Protein 5PXL (pdb70)

Organism: Homo sapiens (NCBI:txid9606)

GO terms:
  GO:0005634 nucleus (C, IDA)
  GO:0016605 PML body (C, IDA)
  GO:0005737 cytoplasm (C, IDA)
  GO:0030870 Mre11 complex (C, IDA)
  GO:0045765 regulation of angiogenesis (P, IMP)
  GO:0010596 negative regulation of endothelial cell migration (P, IMP)
  GO:1902041 regulation of extrinsic apoptotic signaling pathway via death domain receptors (P, IMP)
  GO:1902044 regulation of Fas signaling pathway (P, IMP)
  GO:0046826 negative regulation of protein export from nucleus (P, IMP)
  GO:0000723 telomere maintenance (P, IMP)
  GO:0005515 protein binding (F, IPI)
  GO:0005654 nucleoplasm (C, TAS)
  GO:0034340 response to type I interferon (P, IDA)
  GO:0034341 response to type II interferon (P, IDA)
  GO:0000981 DNA-binding transcription factor activity, RNA polymerase II-specific (F, IDA)
  GO:0003714 transcription corepressor activity (F, IDA)
  GO:0045185 maintenance of protein location (P, IDA)
  GO:0030330 DNA damage response, signal transduction by p53 class mediator (P, IDA)
  GO:0000122 negative regulation of transcription by RNA polymerase II (P, IDA)
  GO:0060333 type II interferon-mediated signaling pathway (P, IC)

Structure (mmCIF, N/CA/C/O backbone):
data_5PXL
#
_entry.id   5PXL
#
_cell.length_a   127.720
_cell.length_b   45.376
_cell.length_c   83.347
_cell.angle_alpha   90.000
_cell.angle_beta   102.180
_cell.angle_gamma   90.000
#
_symmetry.space_group_name_H-M   'C 1 2 1'
#
loop_
_entity.id
_entity.type
_entity.pdbx_description
1 polymer 'Nuclear autoantigen Sp-100'
2 non-polymer 'ZINC ION'
3 non-polymer '2-(N-MORPHOLINO)-ETHANESULFONIC ACID'
4 non-polymer 1,2-ETHANEDIOL
5 water water
#
loop_
_atom_site.group_PDB
_atom_site.id
_atom_site.type_symbol
_atom_site.label_atom_id
_atom_site.label_alt_id
_atom_site.label_comp_id
_atom_site.label_asym_id
_atom_site.label_entity_id
_atom_site.label_seq_id
_atom_site.pdbx_PDB_ins_code
_atom_site.Cartn_x
_atom_site.Cartn_y
_atom_site.Cartn_z
_atom_site.occupancy
_atom_site.B_iso_or_equiv
_atom_site.auth_seq_id
_atom_site.auth_comp_id
_atom_site.auth_asym_id
_atom_site.auth_atom_id
_atom_site.pdbx_PDB_model_num
ATOM 1 N N . ASN A 1 2 ? 14.585 -5.020 -4.063 1.00 44.84 701 ASN A N 1
ATOM 2 C CA . ASN A 1 2 ? 15.073 -4.135 -2.939 1.00 46.70 701 ASN A CA 1
ATOM 3 C C . ASN A 1 2 ? 14.017 -3.142 -2.457 1.00 48.19 701 ASN A C 1
ATOM 4 O O . ASN A 1 2 ? 13.167 -2.729 -3.232 1.00 39.68 701 ASN A O 1
ATOM 9 N N . SER A 1 3 ? 14.099 -2.750 -1.177 1.00 37.89 702 SER A N 1
ATOM 10 C CA . SER A 1 3 ? 13.312 -1.652 -0.627 1.00 37.52 702 SER A CA 1
ATOM 11 C C . SER A 1 3 ? 13.523 -0.380 -1.449 1.00 33.43 702 SER A C 1
ATOM 12 O O . SER A 1 3 ? 14.571 -0.185 -2.010 1.00 34.08 702 SER A O 1
ATOM 15 N N . ASN A 1 4 ? 12.495 0.486 -1.470 1.00 33.67 703 ASN A N 1
ATOM 16 C CA . ASN A 1 4 ? 12.535 1.761 -2.170 1.00 34.78 703 ASN A CA 1
ATOM 17 C C . ASN A 1 4 ? 12.710 2.960 -1.239 1.00 33.48 703 ASN A C 1
ATOM 18 O O . ASN A 1 4 ? 12.585 4.107 -1.680 1.00 30.44 703 ASN A O 1
ATOM 23 N N . ILE A 1 5 ? 13.082 2.704 0.051 1.00 29.52 704 ILE A N 1
ATOM 24 C CA . ILE A 1 5 ? 13.472 3.757 0.994 1.00 27.09 704 ILE A CA 1
ATOM 25 C C . ILE A 1 5 ? 14.813 3.348 1.647 1.00 23.78 704 ILE A C 1
ATOM 26 O O . ILE A 1 5 ? 15.105 2.169 1.702 1.00 24.39 704 ILE A O 1
ATOM 31 N N . CYS A 1 6 ? 15.615 4.343 1.926 1.00 22.78 705 CYS A N 1
ATOM 32 C CA . CYS A 1 6 ? 16.863 4.203 2.808 1.00 19.22 705 CYS A CA 1
ATOM 33 C C . CYS A 1 6 ? 16.496 3.515 4.138 1.00 21.25 705 CYS A C 1
ATOM 34 O O . CYS A 1 6 ? 15.631 3.898 4.890 1.00 21.17 705 CYS A O 1
ATOM 37 N N . GLU A 1 7 ? 17.270 2.453 4.470 1.00 21.31 706 GLU A N 1
ATOM 38 C CA . GLU A 1 7 ? 17.095 1.721 5.691 1.00 20.64 706 GLU A CA 1
ATOM 39 C C . GLU A 1 7 ? 17.322 2.620 6.938 1.00 17.56 706 GLU A C 1
ATOM 40 O O . GLU A 1 7 ? 16.706 2.336 7.914 1.00 19.61 706 GLU A O 1
ATOM 46 N N . VAL A 1 8 ? 18.214 3.541 6.832 1.00 17.30 707 VAL A N 1
ATOM 47 C CA . VAL A 1 8 ? 18.631 4.394 7.955 1.00 17.41 707 VAL A CA 1
ATOM 48 C C . VAL A 1 8 ? 17.616 5.539 8.191 1.00 18.97 707 VAL A C 1
ATOM 49 O O . VAL A 1 8 ? 17.064 5.670 9.293 1.00 18.73 707 VAL A O 1
ATOM 53 N N . CYS A 1 9 ? 17.360 6.353 7.164 1.00 19.16 708 CYS A N 1
ATOM 54 C CA . CYS A 1 9 ? 16.580 7.643 7.339 1.00 19.67 708 CYS A CA 1
ATOM 55 C C . CYS A 1 9 ? 15.167 7.491 6.808 1.00 24.02 708 CYS A C 1
ATOM 56 O O . CYS A 1 9 ? 14.353 8.389 7.014 1.00 23.87 708 CYS A O 1
ATOM 59 N N . ASN A 1 10 ? 14.850 6.405 6.150 1.00 20.92 709 ASN A N 1
ATOM 60 C CA . ASN A 1 10 ? 13.498 6.096 5.709 1.00 26.80 709 ASN A CA 1
ATOM 61 C C . ASN A 1 10 ? 12.985 7.008 4.619 1.00 25.90 709 ASN A C 1
ATOM 62 O O . ASN A 1 10 ? 11.716 7.118 4.521 1.00 27.89 709 ASN A O 1
ATOM 67 N N . LYS A 1 11 ? 13.873 7.662 3.874 1.00 23.52 710 LYS A N 1
ATOM 68 C CA . LYS A 1 11 ? 13.475 8.536 2.755 1.00 25.49 710 LYS A CA 1
ATOM 69 C C . LYS A 1 11 ? 13.898 7.845 1.464 1.00 28.82 710 LYS A C 1
ATOM 70 O O . LYS A 1 11 ? 14.831 7.003 1.417 1.00 23.14 710 LYS A O 1
ATOM 76 N N . TRP A 1 12 ? 13.267 8.262 0.355 1.00 26.86 711 TRP A N 1
ATOM 77 C CA . TRP A 1 12 ? 13.677 7.891 -0.973 1.00 24.56 711 TRP A CA 1
ATOM 78 C C . TRP A 1 12 ? 14.767 8.818 -1.367 1.00 22.59 711 TRP A C 1
ATOM 79 O O . TRP A 1 12 ? 15.314 9.706 -0.589 1.00 26.05 711 TRP A O 1
ATOM 90 N N . GLY A 1 13 ? 15.336 8.503 -2.534 1.00 24.11 712 GLY A N 1
ATOM 91 C CA . GLY A 1 13 ? 16.301 9.333 -3.139 1.00 24.07 712 GLY A CA 1
ATOM 92 C C . GLY A 1 13 ? 17.229 8.510 -4.042 1.00 20.82 712 GLY A C 1
ATOM 93 O O . GLY A 1 13 ? 16.800 7.508 -4.589 1.00 24.54 712 GLY A O 1
ATOM 94 N N . ARG A 1 14 ? 18.455 8.940 -4.139 1.00 22.20 713 ARG A N 1
ATOM 95 C CA . ARG A 1 14 ? 19.596 8.179 -4.774 1.00 25.21 713 ARG A CA 1
ATOM 96 C C . ARG A 1 14 ? 20.075 7.032 -3.845 1.00 24.47 713 ARG A C 1
ATOM 97 O O . ARG A 1 14 ? 20.693 7.294 -2.775 1.00 26.94 713 ARG A O 1
ATOM 105 N N . LEU A 1 15 ? 19.552 5.846 -4.105 1.00 25.98 714 LEU A N 1
ATOM 106 C CA . LEU A 1 15 ? 19.635 4.640 -3.221 1.00 25.55 714 LEU A CA 1
ATOM 107 C C . LEU A 1 15 ? 20.556 3.614 -3.902 1.00 32.43 714 LEU A C 1
ATOM 108 O O . LEU A 1 15 ? 20.482 3.380 -5.117 1.00 29.19 714 LEU A O 1
ATOM 113 N N . PHE A 1 16 ? 21.414 3.010 -3.098 1.00 31.53 715 PHE A N 1
ATOM 114 C CA . PHE A 1 16 ? 22.272 1.877 -3.459 1.00 30.18 715 PHE A CA 1
ATOM 115 C C . PHE A 1 16 ? 21.713 0.620 -2.836 1.00 28.27 715 PHE A C 1
ATOM 116 O O . PHE A 1 16 ? 21.393 0.571 -1.647 1.00 29.31 715 PHE A O 1
ATOM 124 N N . CYS A 1 17 ? 21.552 -0.436 -3.587 1.00 27.03 716 CYS A N 1
ATOM 125 C CA . CYS A 1 17 ? 20.880 -1.568 -3.183 1.00 30.25 716 CYS A CA 1
ATOM 126 C C . CYS A 1 17 ? 21.878 -2.636 -2.811 1.00 31.21 716 CYS A C 1
ATOM 127 O O . CYS A 1 17 ? 22.875 -2.809 -3.517 1.00 38.07 716 CYS A O 1
ATOM 130 N N . CYS A 1 18 ? 21.576 -3.358 -1.729 1.00 30.07 717 CYS A N 1
ATOM 131 C CA . CYS A 1 18 ? 22.414 -4.490 -1.323 1.00 31.00 717 CYS A CA 1
ATOM 132 C C . CYS A 1 18 ? 22.166 -5.653 -2.313 1.00 35.54 717 CYS A C 1
ATOM 133 O O . CYS A 1 18 ? 21.002 -5.977 -2.587 1.00 38.01 717 CYS A O 1
ATOM 136 N N . ASP A 1 19 ? 23.235 -6.352 -2.688 1.00 39.59 718 ASP A N 1
ATOM 137 C CA . ASP A 1 19 ? 23.078 -7.576 -3.509 1.00 38.44 718 ASP A CA 1
ATOM 138 C C . ASP A 1 19 ? 22.643 -8.829 -2.773 1.00 42.34 718 ASP A C 1
ATOM 139 O O . ASP A 1 19 ? 22.070 -9.730 -3.378 1.00 42.60 718 ASP A O 1
ATOM 144 N N . THR A 1 20 ? 22.832 -8.895 -1.466 1.00 33.49 719 THR A N 1
ATOM 145 C CA . THR A 1 20 ? 22.517 -10.071 -0.728 1.00 33.81 719 THR A CA 1
ATOM 146 C C . THR A 1 20 ? 21.411 -9.949 0.218 1.00 32.08 719 THR A C 1
ATOM 147 O O . THR A 1 20 ? 21.129 -10.874 0.931 1.00 35.19 719 THR A O 1
ATOM 151 N N . CYS A 1 21 ? 20.800 -8.761 0.290 1.00 33.59 720 CYS A N 1
ATOM 152 C CA . CYS A 1 21 ? 19.561 -8.587 1.051 1.00 32.90 720 CYS A CA 1
ATOM 153 C C . CYS A 1 21 ? 18.746 -7.461 0.398 1.00 26.88 720 CYS A C 1
ATOM 154 O O . CYS A 1 21 ? 19.259 -6.800 -0.436 1.00 31.45 720 CYS A O 1
ATOM 157 N N . PRO A 1 22 ? 17.471 -7.323 0.800 1.00 33.67 721 PRO A N 1
ATOM 158 C CA . PRO A 1 22 ? 16.625 -6.324 0.142 1.00 35.61 721 PRO A CA 1
ATOM 159 C C . PRO A 1 22 ? 16.774 -4.901 0.665 1.00 38.33 721 PRO A C 1
ATOM 160 O O . PRO A 1 22 ? 16.033 -4.013 0.235 1.00 36.80 721 PRO A O 1
ATOM 164 N N . ARG A 1 23 ? 17.739 -4.642 1.534 1.00 28.17 722 ARG A N 1
ATOM 165 C CA . ARG A 1 23 ? 17.877 -3.246 2.020 1.00 30.05 722 ARG A CA 1
ATOM 166 C C . ARG A 1 23 ? 18.507 -2.315 1.061 1.00 23.55 722 ARG A C 1
ATOM 167 O O . ARG A 1 23 ? 19.293 -2.698 0.195 1.00 28.95 722 ARG A O 1
ATOM 175 N N . SER A 1 24 ? 18.214 -1.028 1.197 1.00 25.94 723 SER A N 1
ATOM 176 C CA . SER A 1 24 ? 18.790 0.021 0.370 1.00 22.04 723 SER A CA 1
ATOM 177 C C . SER A 1 24 ? 19.319 1.208 1.176 1.00 21.37 723 SER A C 1
ATOM 178 O O . SER A 1 24 ? 18.702 1.385 2.240 1.00 23.93 723 SER A O 1
ATOM 181 N N . PHE A 1 25 ? 20.218 2.009 0.675 1.00 20.51 724 PHE A N 1
ATOM 182 C CA . PHE A 1 25 ? 20.882 3.079 1.410 1.00 21.62 724 PHE A CA 1
ATOM 183 C C . PHE A 1 25 ? 21.208 4.293 0.645 1.00 23.42 724 PHE A C 1
ATOM 184 O O . PHE A 1 25 ? 21.752 4.208 -0.486 1.00 22.94 724 PHE A O 1
ATOM 192 N N . HIS A 1 26 ? 21.012 5.487 1.221 1.00 21.14 725 HIS A N 1
ATOM 193 C CA . HIS A 1 26 ? 21.770 6.578 0.744 1.00 20.47 725 HIS A CA 1
ATOM 194 C C . HIS A 1 26 ? 23.247 6.334 0.892 1.00 25.46 725 HIS A C 1
ATOM 195 O O . HIS A 1 26 ? 23.669 5.668 1.869 1.00 21.82 725 HIS A O 1
ATOM 202 N N . GLU A 1 27 ? 24.057 6.938 0.006 1.00 23.74 726 GLU A N 1
ATOM 203 C CA . GLU A 1 27 ? 25.507 6.833 0.045 1.00 25.16 726 GLU A CA 1
ATOM 204 C C . GLU A 1 27 ? 26.079 7.073 1.438 1.00 26.01 726 GLU A C 1
ATOM 205 O O . GLU A 1 27 ? 26.773 6.173 1.924 1.00 26.84 726 GLU A O 1
ATOM 211 N N . HIS A 1 28 ? 25.773 8.214 2.050 1.00 23.69 727 HIS A N 1
ATOM 212 C CA . HIS A 1 28 ? 26.367 8.602 3.339 1.00 24.94 727 HIS A CA 1
ATOM 213 C C . HIS A 1 28 ? 25.485 8.234 4.553 1.00 18.44 727 HIS A C 1
ATOM 214 O O . HIS A 1 28 ? 25.877 8.604 5.701 1.00 21.20 727 HIS A O 1
ATOM 221 N N . CYS A 1 29 ? 24.397 7.600 4.313 1.00 18.10 728 CYS A N 1
ATOM 222 C CA . CYS A 1 29 ? 23.671 6.964 5.417 1.00 17.67 728 CYS A CA 1
ATOM 223 C C . CYS A 1 29 ? 24.300 5.618 5.816 1.00 18.66 728 CYS A C 1
ATOM 224 O O . CYS A 1 29 ? 24.363 5.251 7.010 1.00 18.21 728 CYS A O 1
ATOM 227 N N . HIS A 1 30 ? 24.695 4.814 4.848 1.00 16.72 729 HIS A N 1
ATOM 228 C CA . HIS A 1 30 ? 25.459 3.601 5.144 1.00 16.14 729 HIS A CA 1
ATOM 229 C C . HIS A 1 30 ? 26.755 4.053 5.772 1.00 15.20 729 HIS A C 1
ATOM 230 O O . HIS A 1 30 ? 27.338 5.087 5.564 1.00 16.48 729 HIS A O 1
ATOM 237 N N . ILE A 1 31 ? 27.225 3.142 6.707 1.00 16.01 730 ILE A N 1
ATOM 238 C CA . ILE A 1 31 ? 28.521 3.280 7.331 1.00 15.99 730 ILE A CA 1
ATOM 239 C C . ILE A 1 31 ? 29.272 1.868 7.195 1.00 16.23 730 ILE A C 1
ATOM 240 O O . ILE A 1 31 ? 28.621 0.914 7.526 1.00 18.08 730 ILE A O 1
ATOM 245 N N . PRO A 1 32 ? 30.448 1.882 6.665 1.00 20.18 731 PRO A N 1
ATOM 246 C CA . PRO A 1 32 ? 31.065 2.965 5.964 1.00 18.46 731 PRO A CA 1
ATOM 247 C C . PRO A 1 32 ? 30.277 3.535 4.708 1.00 19.79 731 PRO A C 1
ATOM 248 O O . PRO A 1 32 ? 29.448 2.855 4.293 1.00 22.66 731 PRO A O 1
ATOM 252 N N . SER A 1 33 ? 30.585 4.744 4.241 1.00 25.56 732 SER A N 1
ATOM 253 C CA . SER A 1 33 ? 29.844 5.257 3.021 1.00 25.64 732 SER A CA 1
ATOM 254 C C . SER A 1 33 ? 29.926 4.293 1.856 1.00 30.32 732 SER A C 1
ATOM 255 O O . SER A 1 33 ? 30.958 3.640 1.697 1.00 30.79 732 SER A O 1
ATOM 258 N N . VAL A 1 34 ? 28.838 4.142 1.110 1.00 27.26 733 VAL A N 1
ATOM 259 C CA . VAL A 1 34 ? 28.704 3.050 0.129 1.00 28.41 733 VAL A CA 1
ATOM 260 C C . VAL A 1 34 ? 29.857 3.097 -0.859 1.00 36.28 733 VAL A C 1
ATOM 261 O O . VAL A 1 34 ? 30.179 4.163 -1.385 1.00 36.68 733 VAL A O 1
ATOM 265 N N . GLU A 1 35 ? 30.501 1.932 -1.039 1.00 43.04 734 GLU A N 1
ATOM 266 C CA . GLU A 1 35 ? 31.821 1.841 -1.704 1.00 53.43 734 GLU A CA 1
ATOM 267 C C . GLU A 1 35 ? 31.652 2.105 -3.245 1.00 56.78 734 GLU A C 1
ATOM 268 O O . GLU A 1 35 ? 30.623 1.700 -3.835 1.00 53.81 734 GLU A O 1
ATOM 274 N N . ALA A 1 36 ? 32.636 2.803 -3.853 1.00 71.49 735 ALA A N 1
ATOM 275 C CA . ALA A 1 36 ? 32.597 3.292 -5.280 1.00 76.65 735 ALA A CA 1
ATOM 276 C C . ALA A 1 36 ? 32.238 2.221 -6.309 1.00 86.88 735 ALA A C 1
ATOM 277 O O . ALA A 1 36 ? 31.249 2.356 -7.053 1.00 98.02 735 ALA A O 1
ATOM 279 N N . ASN A 1 37 ? 33.036 1.161 -6.358 1.00 82.41 736 ASN A N 1
ATOM 280 C CA . ASN A 1 37 ? 32.716 0.049 -7.225 1.00 89.43 736 ASN A CA 1
ATOM 281 C C . ASN A 1 37 ? 32.204 -1.128 -6.369 1.00 89.86 736 ASN A C 1
ATOM 282 O O . ASN A 1 37 ? 31.299 -0.916 -5.558 1.00 96.84 736 ASN A O 1
ATOM 287 N N . LYS A 1 38 ? 32.755 -2.334 -6.516 1.00 87.15 737 LYS A N 1
ATOM 288 C CA . LYS A 1 38 ? 32.261 -3.517 -5.818 1.00 88.14 737 LYS A CA 1
ATOM 289 C C . LYS A 1 38 ? 30.925 -3.952 -6.427 1.00 84.32 737 LYS A C 1
ATOM 290 O O . LYS A 1 38 ? 29.870 -3.427 -6.077 1.00 85.46 737 LYS A O 1
ATOM 292 N N . ASN A 1 39 ? 30.998 -4.874 -7.385 1.00 82.17 738 ASN A N 1
ATOM 293 C CA . ASN A 1 39 ? 29.833 -5.652 -7.838 1.00 75.04 738 ASN A CA 1
ATOM 294 C C . ASN A 1 39 ? 30.200 -7.114 -7.612 1.00 75.07 738 ASN A C 1
ATOM 295 O O . ASN A 1 39 ? 31.300 -7.498 -7.986 1.00 82.32 738 ASN A O 1
ATOM 300 N N . PRO A 1 40 ? 29.385 -7.910 -6.922 1.00 69.66 739 PRO A N 1
ATOM 301 C CA . PRO A 1 40 ? 28.291 -7.428 -6.094 1.00 65.78 739 PRO A CA 1
ATOM 302 C C . PRO A 1 40 ? 28.768 -6.621 -4.845 1.00 58.29 739 PRO A C 1
ATOM 303 O O . PRO A 1 40 ? 29.953 -6.620 -4.504 1.00 56.46 739 PRO A O 1
ATOM 307 N N . TRP A 1 41 ? 27.819 -5.936 -4.209 1.00 45.21 740 TRP A N 1
ATOM 308 C CA . TRP A 1 41 ? 28.013 -5.181 -2.952 1.00 41.85 740 TRP A CA 1
ATOM 309 C C . TRP A 1 41 ? 27.132 -5.768 -1.874 1.00 30.67 740 TRP A C 1
ATOM 310 O O . TRP A 1 41 ? 25.953 -6.128 -2.073 1.00 34.57 740 TRP A O 1
ATOM 321 N N . SER A 1 42 ? 27.709 -5.951 -0.667 1.00 30.54 741 SER A N 1
ATOM 322 C CA . SER A 1 42 ? 26.911 -6.391 0.460 1.00 29.34 741 SER A CA 1
ATOM 323 C C . SER A 1 42 ? 27.022 -5.262 1.552 1.00 21.68 741 SER A C 1
ATOM 324 O O . SER A 1 42 ? 28.066 -4.740 1.795 1.00 23.34 741 SER A O 1
ATOM 327 N N . CYS A 1 43 ? 25.819 -4.900 1.977 1.00 24.00 742 CYS A N 1
ATOM 328 C CA . CYS A 1 43 ? 25.569 -3.948 3.159 1.00 20.29 742 CYS A CA 1
ATOM 329 C C . CYS A 1 43 ? 26.240 -4.460 4.437 1.00 22.18 742 CYS A C 1
ATOM 330 O O . CYS A 1 43 ? 26.412 -5.677 4.661 1.00 21.18 742 CYS A O 1
ATOM 333 N N . ILE A 1 44 ? 26.358 -3.507 5.391 1.00 20.72 743 ILE A N 1
ATOM 334 C CA . ILE A 1 44 ? 26.888 -3.768 6.748 1.00 17.96 743 ILE A CA 1
ATOM 335 C C . ILE A 1 44 ? 26.074 -4.816 7.461 1.00 18.51 743 ILE A C 1
ATOM 336 O O . ILE A 1 44 ? 26.591 -5.607 8.225 1.00 18.74 743 ILE A O 1
ATOM 341 N N . PHE A 1 45 ? 24.722 -4.891 7.285 1.00 18.83 744 PHE A N 1
ATOM 342 C CA . PHE A 1 45 ? 23.925 -5.856 7.887 1.00 19.53 744 PHE A CA 1
ATOM 343 C C . PHE A 1 45 ? 24.349 -7.290 7.465 1.00 19.37 744 PHE A C 1
ATOM 344 O O . PHE A 1 45 ? 24.500 -8.242 8.303 1.00 20.85 744 PHE A O 1
ATOM 352 N N . CYS A 1 46 ? 24.605 -7.348 6.158 1.00 22.94 745 CYS A N 1
ATOM 353 C CA . CYS A 1 46 ? 24.997 -8.662 5.610 1.00 24.79 745 CYS A CA 1
ATOM 354 C C . CYS A 1 46 ? 26.411 -9.018 6.068 1.00 22.66 745 CYS A C 1
ATOM 355 O O . CYS A 1 46 ? 26.664 -10.198 6.431 1.00 23.17 745 CYS A O 1
ATOM 358 N N . ARG A 1 47 ? 27.314 -8.057 6.101 1.00 21.12 746 ARG A N 1
ATOM 359 C CA . ARG A 1 47 ? 28.681 -8.324 6.572 1.00 21.47 746 ARG A CA 1
ATOM 360 C C . ARG A 1 47 ? 28.740 -8.765 8.011 1.00 23.23 746 ARG A C 1
ATOM 361 O O . ARG A 1 47 ? 29.539 -9.668 8.373 1.00 22.84 746 ARG A O 1
ATOM 369 N N . ILE A 1 48 ? 27.900 -8.155 8.847 1.00 19.34 747 ILE A N 1
ATOM 370 C CA . ILE A 1 48 ? 27.807 -8.580 10.241 1.00 19.57 747 ILE A CA 1
ATOM 371 C C . ILE A 1 48 ? 27.257 -10.017 10.392 1.00 21.35 747 ILE A C 1
ATOM 372 O O . ILE A 1 48 ? 27.729 -10.837 11.189 1.00 22.92 747 ILE A O 1
ATOM 377 N N . LYS A 1 49 ? 26.221 -10.299 9.652 1.00 22.07 748 LYS A N 1
ATOM 378 C CA . LYS A 1 49 ? 25.612 -11.663 9.638 1.00 24.45 748 LYS A CA 1
ATOM 379 C C . LYS A 1 49 ? 26.672 -12.674 9.171 1.00 25.08 748 LYS A C 1
ATOM 380 O O . LYS A 1 49 ? 26.826 -13.718 9.800 1.00 26.96 748 LYS A O 1
ATOM 386 N N . THR A 1 50 ? 27.513 -12.308 8.209 1.00 24.32 749 THR A N 1
ATOM 387 C CA . THR A 1 50 ? 28.586 -13.267 7.780 1.00 24.47 749 THR A CA 1
ATOM 388 C C . THR A 1 50 ? 29.579 -13.622 8.885 1.00 29.70 749 THR A C 1
ATOM 389 O O . THR A 1 50 ? 30.057 -14.808 9.005 1.00 26.59 749 THR A O 1
ATOM 393 N N . ILE A 1 51 ? 29.986 -12.616 9.682 1.00 26.87 750 ILE A N 1
ATOM 394 C CA . ILE A 1 51 ? 30.914 -12.819 10.830 1.00 29.37 750 ILE A CA 1
ATOM 395 C C . ILE A 1 51 ? 30.305 -13.819 11.747 1.00 28.78 750 ILE A C 1
ATOM 396 O O . ILE A 1 51 ? 31.024 -14.737 12.196 1.00 30.85 750 ILE A O 1
ATOM 401 N N . GLN A 1 52 ? 29.040 -13.625 12.101 1.00 28.04 751 GLN A N 1
ATOM 402 C CA . GLN A 1 52 ? 28.336 -14.506 12.985 1.00 32.98 751 GLN A CA 1
ATOM 403 C C . GLN A 1 52 ? 28.326 -15.930 12.440 1.00 31.52 751 GLN A C 1
ATOM 404 O O . GLN A 1 52 ? 28.588 -16.879 13.209 1.00 40.44 751 GLN A O 1
ATOM 410 N N . GLU A 1 53 ? 28.052 -16.075 11.135 1.00 31.42 752 GLU A N 1
ATOM 411 C CA . GLU A 1 53 ? 27.871 -17.385 10.486 1.00 34.41 752 GLU A CA 1
ATOM 412 C C . GLU A 1 53 ? 29.189 -18.123 10.378 1.00 32.94 752 GLU A C 1
ATOM 413 O O . GLU A 1 53 ? 29.265 -19.374 10.601 1.00 38.92 752 GLU A O 1
ATOM 419 N N . ARG A 1 54 ? 30.255 -17.406 10.155 1.00 31.08 753 ARG A N 1
ATOM 420 C CA . ARG A 1 54 ? 31.594 -17.986 10.150 1.00 33.08 753 ARG A CA 1
ATOM 421 C C . ARG A 1 54 ? 32.081 -18.427 11.503 1.00 33.54 753 ARG A C 1
ATOM 422 O O . ARG A 1 54 ? 32.863 -19.405 11.529 1.00 39.86 753 ARG A O 1
ATOM 430 N N . CYS A 1 55 ? 31.658 -17.770 12.607 1.00 29.22 754 CYS A N 1
ATOM 431 C CA A CYS A 1 55 ? 32.059 -18.120 13.955 0.55 30.90 754 CYS A CA 1
ATOM 432 C CA B CYS A 1 55 ? 32.100 -18.062 13.975 0.45 26.98 754 CYS A CA 1
ATOM 433 C C . CYS A 1 55 ? 30.850 -18.129 14.869 1.00 26.85 754 CYS A C 1
ATOM 434 O O . CYS A 1 55 ? 30.581 -17.169 15.623 1.00 24.95 754 CYS A O 1
ATOM 439 N N . PRO A 1 56 ? 30.059 -19.252 14.836 1.00 25.84 755 PRO A N 1
ATOM 440 C CA . PRO A 1 56 ? 28.835 -19.298 15.608 1.00 24.56 755 PRO A CA 1
ATOM 441 C C . PRO A 1 56 ? 29.022 -19.060 17.099 1.00 24.09 755 PRO A C 1
ATOM 442 O O . PRO A 1 56 ? 28.135 -18.451 17.743 1.00 24.37 755 PRO A O 1
ATOM 446 N N . GLU A 1 57 ? 30.160 -19.436 17.631 1.00 22.79 756 GLU A N 1
ATOM 447 C CA . GLU A 1 57 ? 30.477 -19.252 19.038 1.00 22.60 756 GLU A CA 1
ATOM 448 C C . GLU A 1 57 ? 30.642 -17.801 19.455 1.00 24.24 756 GLU A C 1
ATOM 449 O O . GLU A 1 57 ? 30.630 -17.455 20.660 1.00 24.37 756 GLU A O 1
ATOM 455 N N . SER A 1 58 ? 30.818 -16.919 18.429 1.00 23.16 757 SER A N 1
ATOM 456 C CA . SER A 1 58 ? 30.906 -15.475 18.648 1.00 22.20 757 SER A CA 1
ATOM 457 C C . SER A 1 58 ? 29.624 -14.938 19.249 1.00 23.04 757 SER A C 1
ATOM 458 O O . SER A 1 58 ? 29.696 -13.850 19.831 1.00 22.09 757 SER A O 1
ATOM 461 N N . GLN A 1 59 ? 28.514 -15.679 19.239 1.00 20.13 758 GLN A N 1
ATOM 462 C CA . GLN A 1 59 ? 27.270 -15.271 19.857 1.00 20.29 758 GLN A CA 1
ATOM 463 C C . GLN A 1 59 ? 27.078 -15.664 21.325 1.00 18.10 758 GLN A C 1
ATOM 464 O O . GLN A 1 59 ? 26.108 -15.325 21.959 1.00 19.35 758 GLN A O 1
ATOM 470 N N . SER A 1 60 ? 27.992 -16.481 21.816 1.00 17.47 759 SER A N 1
ATOM 471 C CA . SER A 1 60 ? 28.022 -16.786 23.251 1.00 17.38 759 SER A CA 1
ATOM 472 C C . SER A 1 60 ? 28.240 -15.523 24.107 1.00 18.03 759 SER A C 1
ATOM 473 O O . SER A 1 60 ? 28.922 -14.603 23.607 1.00 18.65 759 SER A O 1
ATOM 476 N N . GLY A 1 61 ? 27.789 -15.505 25.334 1.00 16.36 760 GLY A N 1
ATOM 477 C CA . GLY A 1 61 ? 27.866 -14.276 26.135 1.00 17.37 760 GLY A CA 1
ATOM 478 C C . GLY A 1 61 ? 29.273 -13.903 26.400 1.00 17.52 760 GLY A C 1
ATOM 479 O O . GLY A 1 61 ? 30.197 -14.759 26.626 1.00 19.23 760 GLY A O 1
ATOM 480 N N . HIS A 1 62 ? 29.514 -12.551 26.492 1.00 16.56 761 HIS A N 1
ATOM 481 C CA . HIS A 1 62 ? 30.783 -11.933 26.797 1.00 17.31 761 HIS A CA 1
ATOM 482 C C . HIS A 1 62 ? 30.616 -10.971 27.942 1.00 15.96 761 HIS A C 1
ATOM 483 O O . HIS A 1 62 ? 29.538 -10.418 28.206 1.00 15.89 761 HIS A O 1
ATOM 490 N N . GLN A 1 63 ? 31.725 -10.669 28.658 1.00 16.66 762 GLN A N 1
ATOM 491 C CA . GLN A 1 63 ? 31.745 -9.620 29.609 1.00 17.01 762 GLN A CA 1
ATOM 492 C C . GLN A 1 63 ? 32.097 -8.263 28.925 1.00 14.71 762 GLN A C 1
ATOM 493 O O . GLN A 1 63 ? 32.987 -8.199 28.097 1.00 15.98 762 GLN A O 1
ATOM 499 N N . GLU A 1 64 ? 31.328 -7.280 29.311 1.00 17.64 763 GLU A N 1
ATOM 500 C CA . GLU A 1 64 ? 31.564 -5.879 28.758 1.00 15.86 763 GLU A CA 1
ATOM 501 C C . GLU A 1 64 ? 32.976 -5.415 28.909 1.00 16.69 763 GLU A C 1
ATOM 502 O O . GLU A 1 64 ? 33.615 -4.901 28.011 1.00 15.31 763 GLU A O 1
ATOM 508 N N . SER A 1 65 ? 33.601 -5.756 30.063 1.00 17.40 764 SER A N 1
ATOM 509 C CA . SER A 1 65 ? 34.997 -5.345 30.289 1.00 17.56 764 SER A CA 1
ATOM 510 C C . SER A 1 65 ? 35.959 -5.951 29.310 1.00 17.29 764 SER A C 1
ATOM 511 O O . SER A 1 65 ? 36.895 -5.242 28.831 1.00 20.55 764 SER A O 1
ATOM 514 N N . GLU A 1 66 ? 35.759 -7.219 28.895 1.00 16.46 765 GLU A N 1
ATOM 515 C CA . GLU A 1 66 ? 36.587 -7.800 27.917 1.00 17.48 765 GLU A CA 1
ATOM 516 C C . GLU A 1 66 ? 36.355 -7.186 26.507 1.00 15.99 765 GLU A C 1
ATOM 517 O O . GLU A 1 66 ? 37.307 -6.890 25.776 1.00 17.41 765 GLU A O 1
ATOM 523 N N . VAL A 1 67 ? 35.079 -6.971 26.212 1.00 14.94 766 VAL A N 1
ATOM 524 C CA . VAL A 1 67 ? 34.767 -6.368 24.891 1.00 15.02 766 VAL A CA 1
ATOM 525 C C . VAL A 1 67 ? 35.416 -4.981 24.746 1.00 13.02 766 VAL A C 1
ATOM 526 O O . VAL A 1 67 ? 36.012 -4.698 23.713 1.00 14.09 766 VAL A O 1
ATOM 530 N N . LEU A 1 68 ? 35.367 -4.167 25.809 1.00 13.70 767 LEU A N 1
ATOM 531 C CA . LEU A 1 68 ? 35.910 -2.811 25.712 1.00 15.11 767 LEU A CA 1
ATOM 532 C C . LEU A 1 68 ? 37.380 -2.799 25.419 1.00 16.27 767 LEU A C 1
ATOM 533 O O . LEU A 1 68 ? 37.945 -1.929 24.763 1.00 15.37 767 LEU A O 1
ATOM 538 N N . MET A 1 69 ? 38.110 -3.793 26.028 1.00 16.08 768 MET A N 1
ATOM 539 C CA . MET A 1 69 ? 39.549 -3.846 25.827 1.00 16.76 768 MET A CA 1
ATOM 540 C C . MET A 1 69 ? 40.027 -4.388 24.553 1.00 16.99 768 MET A C 1
ATOM 541 O O . MET A 1 69 ? 41.225 -4.269 24.220 1.00 18.08 768 MET A O 1
ATOM 546 N N . ARG A 1 70 ? 39.133 -4.883 23.705 1.00 15.25 769 ARG A N 1
ATOM 547 C CA . ARG A 1 70 ? 39.538 -5.376 22.397 1.00 16.09 769 ARG A CA 1
ATOM 548 C C . ARG A 1 70 ? 40.141 -4.314 21.511 1.00 18.38 769 ARG A C 1
ATOM 549 O O . ARG A 1 70 ? 39.530 -3.244 21.357 1.00 17.29 769 ARG A O 1
ATOM 557 N N . GLN A 1 71 ? 41.188 -4.628 20.819 1.00 16.85 770 GLN A N 1
ATOM 558 C CA . GLN A 1 71 ? 41.744 -3.761 19.844 1.00 16.40 770 GLN A CA 1
ATOM 559 C C . GLN A 1 71 ? 40.839 -3.640 18.641 1.00 15.08 770 GLN A C 1
ATOM 560 O O . GLN A 1 71 ? 40.154 -4.584 18.285 1.00 16.59 770 GLN A O 1
ATOM 566 N N . MET A 1 72 ? 40.928 -2.503 17.941 1.00 14.86 771 MET A N 1
ATOM 567 C CA . MET A 1 72 ? 40.044 -2.264 16.783 1.00 16.58 771 MET A CA 1
ATOM 568 C C . MET A 1 72 ? 40.556 -2.898 15.452 1.00 15.99 771 MET A C 1
ATOM 569 O O . MET A 1 72 ? 40.834 -2.249 14.472 1.00 16.82 771 MET A O 1
ATOM 574 N N . LEU A 1 73 ? 40.663 -4.257 15.506 1.00 17.11 772 LEU A N 1
ATOM 575 C CA . LEU A 1 73 ? 40.938 -5.000 14.285 1.00 19.74 772 LEU A CA 1
ATOM 576 C C . LEU A 1 73 ? 39.738 -4.887 13.338 1.00 17.86 772 LEU A C 1
ATOM 577 O O . LEU A 1 73 ? 38.636 -4.470 13.813 1.00 17.28 772 LEU A O 1
ATOM 582 N N . PRO A 1 74 ? 39.799 -5.338 12.088 1.00 19.19 773 PRO A N 1
ATOM 583 C CA . PRO A 1 74 ? 38.718 -5.144 11.146 1.00 19.09 773 PRO A CA 1
ATOM 584 C C . PRO A 1 74 ? 37.372 -5.594 11.627 1.00 19.12 773 PRO A C 1
ATOM 585 O O . PRO A 1 74 ? 36.369 -4.860 11.325 1.00 17.35 773 PRO A O 1
ATOM 589 N N . GLU A 1 75 ? 37.179 -6.706 12.286 1.00 18.55 774 GLU A N 1
ATOM 590 C CA A GLU A 1 75 ? 35.894 -7.187 12.795 0.49 19.87 774 GLU A CA 1
ATOM 591 C CA B GLU A 1 75 ? 35.846 -7.133 12.730 0.51 19.57 774 GLU A CA 1
ATOM 592 C C . GLU A 1 75 ? 35.297 -6.224 13.813 1.00 17.29 774 GLU A C 1
ATOM 593 O O . GLU A 1 75 ? 34.096 -5.923 13.785 1.00 17.20 774 GLU A O 1
ATOM 604 N N . GLU A 1 76 ? 36.115 -5.746 14.750 1.00 15.49 775 GLU A N 1
ATOM 605 C CA A GLU A 1 76 ? 35.637 -4.823 15.777 0.55 15.38 775 GLU A CA 1
ATOM 606 C CA B GLU A 1 76 ? 35.680 -4.792 15.772 0.45 14.33 775 GLU A CA 1
ATOM 607 C C . GLU A 1 76 ? 35.320 -3.462 15.143 1.00 13.84 775 GLU A C 1
ATOM 608 O O . GLU A 1 76 ? 34.317 -2.832 15.561 1.00 14.53 775 GLU A O 1
ATOM 619 N N . GLN A 1 77 ? 36.095 -2.989 14.222 1.00 14.65 776 GLN A N 1
ATOM 620 C CA . GLN A 1 77 ? 35.852 -1.743 13.469 1.00 13.75 776 GLN A CA 1
ATOM 621 C C . GLN A 1 77 ? 34.507 -1.888 12.856 1.00 14.16 776 GLN A C 1
ATOM 622 O O . GLN A 1 77 ? 33.658 -0.932 12.960 1.00 13.60 776 GLN A O 1
ATOM 628 N N . LEU A 1 78 ? 34.176 -2.968 12.178 1.00 13.91 777 LEU A N 1
ATOM 629 C CA . LEU A 1 78 ? 32.909 -3.119 11.529 1.00 14.68 777 LEU A CA 1
ATOM 630 C C . LEU A 1 78 ? 31.803 -3.175 12.506 1.00 14.28 777 LEU A C 1
ATOM 631 O O . LEU A 1 78 ? 30.699 -2.567 12.272 1.00 13.73 777 LEU A O 1
ATOM 636 N N . LYS A 1 79 ? 31.943 -3.853 13.651 1.00 13.37 778 LYS A N 1
ATOM 637 C CA A LYS A 1 79 ? 30.905 -3.912 14.665 0.17 13.77 778 LYS A CA 1
ATOM 638 C CA B LYS A 1 79 ? 30.908 -3.931 14.669 0.83 13.94 778 LYS A CA 1
ATOM 639 C C . LYS A 1 79 ? 30.620 -2.513 15.210 1.00 12.35 778 LYS A C 1
ATOM 640 O O . LYS A 1 79 ? 29.434 -2.182 15.478 1.00 12.70 778 LYS A O 1
ATOM 651 N N . CYS A 1 80 ? 31.645 -1.709 15.451 1.00 12.56 779 CYS A N 1
ATOM 652 C CA . CYS A 1 80 ? 31.376 -0.300 15.922 1.00 12.01 779 CYS A CA 1
ATOM 653 C C . CYS A 1 80 ? 30.700 0.503 14.823 1.00 13.17 779 CYS A C 1
ATOM 654 O O . CYS A 1 80 ? 29.791 1.295 15.176 1.00 12.11 779 CYS A O 1
ATOM 657 N N . GLU A 1 81 ? 31.072 0.374 13.586 1.00 12.99 780 GLU A N 1
ATOM 658 C CA . GLU A 1 81 ? 30.371 1.058 12.492 1.00 13.66 780 GLU A CA 1
ATOM 659 C C . GLU A 1 81 ? 28.941 0.681 12.493 1.00 12.73 780 GLU A C 1
ATOM 660 O O . GLU A 1 81 ? 28.037 1.544 12.284 1.00 13.25 780 GLU A O 1
ATOM 666 N N . PHE A 1 82 ? 28.568 -0.562 12.651 1.00 11.99 781 PHE A N 1
ATOM 667 C CA . PHE A 1 82 ? 27.240 -1.060 12.610 1.00 12.84 781 PHE A CA 1
ATOM 668 C C . PHE A 1 82 ? 26.442 -0.508 13.809 1.00 12.86 781 PHE A C 1
ATOM 669 O O . PHE A 1 82 ? 25.286 -0.076 13.694 1.00 13.39 781 PHE A O 1
ATOM 677 N N . LEU A 1 83 ? 27.046 -0.502 14.996 1.00 11.71 782 LEU A N 1
ATOM 678 C CA . LEU A 1 83 ? 26.433 0.036 16.220 1.00 11.73 782 LEU A CA 1
ATOM 679 C C . LEU A 1 83 ? 26.110 1.539 15.984 1.00 11.60 782 LEU A C 1
ATOM 680 O O . LEU A 1 83 ? 25.017 1.977 16.331 1.00 11.57 782 LEU A O 1
ATOM 685 N N . LEU A 1 84 ? 27.093 2.274 15.463 1.00 11.64 783 LEU A N 1
ATOM 686 C CA . LEU A 1 84 ? 26.832 3.691 15.139 1.00 11.56 783 LEU A CA 1
ATOM 687 C C . LEU A 1 84 ? 25.659 3.800 14.190 1.00 12.12 783 LEU A C 1
ATOM 688 O O . LEU A 1 84 ? 24.734 4.664 14.364 1.00 11.99 783 LEU A O 1
ATOM 693 N N . LEU A 1 85 ? 25.623 2.985 13.133 1.00 11.82 784 LEU A N 1
ATOM 694 C CA . LEU A 1 85 ? 24.546 3.055 12.171 1.00 12.55 784 LEU A CA 1
ATOM 695 C C . LEU A 1 85 ? 23.223 2.767 12.814 1.00 12.88 784 LEU A C 1
ATOM 696 O O . LEU A 1 85 ? 22.173 3.459 12.507 1.00 13.28 784 LEU A O 1
ATOM 701 N N . LYS A 1 86 ? 23.126 1.806 13.752 1.00 12.10 785 LYS A N 1
ATOM 702 C CA . LYS A 1 86 ? 21.924 1.494 14.453 1.00 11.78 785 LYS A CA 1
ATOM 703 C C . LYS A 1 86 ? 21.375 2.728 15.207 1.00 11.58 785 LYS A C 1
ATOM 704 O O . LYS A 1 86 ? 20.160 2.947 15.306 1.00 13.14 785 LYS A O 1
ATOM 710 N N . VAL A 1 87 ? 22.267 3.522 15.767 1.00 10.81 786 VAL A N 1
ATOM 711 C CA . VAL A 1 87 ? 21.820 4.765 16.427 1.00 11.79 786 VAL A CA 1
ATOM 712 C C . VAL A 1 87 ? 21.260 5.739 15.421 1.00 11.18 786 VAL A C 1
ATOM 713 O O . VAL A 1 87 ? 20.165 6.342 15.657 1.00 12.79 786 VAL A O 1
ATOM 717 N N . TYR A 1 88 ? 21.923 5.951 14.288 1.00 12.32 787 TYR A N 1
ATOM 718 C CA . TYR A 1 88 ? 21.374 6.849 13.231 1.00 12.39 787 TYR A CA 1
ATOM 719 C C . TYR A 1 88 ? 20.078 6.336 12.720 1.00 13.51 787 TYR A C 1
ATOM 720 O O . TYR A 1 88 ? 19.285 7.175 12.213 1.00 14.80 787 TYR A O 1
ATOM 729 N N . CYS A 1 89 ? 19.760 5.084 12.792 1.00 12.98 788 CYS A N 1
ATOM 730 C CA . CYS A 1 89 ? 18.507 4.522 12.328 1.00 14.67 788 CYS A CA 1
ATOM 731 C C . CYS A 1 89 ? 17.327 5.102 13.136 1.00 16.16 788 CYS A C 1
ATOM 732 O O . CYS A 1 89 ? 16.184 5.063 12.610 1.00 17.05 788 CYS A O 1
ATOM 735 N N . ASP A 1 90 ? 17.520 5.545 14.345 1.00 14.48 789 ASP A N 1
ATOM 736 C CA . ASP A 1 90 ? 16.415 6.126 15.094 1.00 15.01 789 ASP A CA 1
ATOM 737 C C . ASP A 1 90 ? 16.344 7.599 14.738 1.00 14.42 789 ASP A C 1
ATOM 738 O O . ASP A 1 90 ? 17.291 8.346 14.778 1.00 14.46 789 ASP A O 1
ATOM 743 N N . SER A 1 91 ? 15.080 8.057 14.464 1.00 17.32 790 SER A N 1
ATOM 744 C CA . SER A 1 91 ? 14.924 9.424 14.084 1.00 15.65 790 SER A CA 1
ATOM 745 C C . SER A 1 9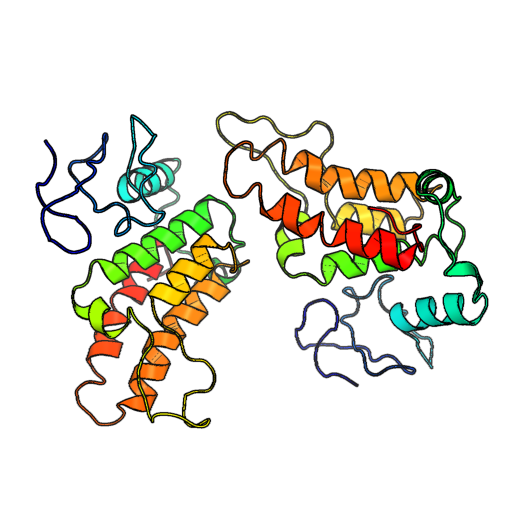1 ? 15.358 10.471 15.161 1.00 13.88 790 SER A C 1
ATOM 746 O O . SER A 1 91 ? 15.786 11.580 14.819 1.00 15.80 790 SER A O 1
ATOM 749 N N . LYS A 1 92 ? 15.364 10.054 16.418 1.00 13.24 791 LYS A N 1
ATOM 750 C CA . LYS A 1 92 ? 15.768 10.905 17.498 1.00 14.11 791 LYS A CA 1
ATOM 751 C C . LYS A 1 92 ? 17.274 11.208 17.499 1.00 14.17 791 LYS A C 1
ATOM 752 O O . LYS A 1 92 ? 17.770 12.105 18.224 1.00 13.97 791 LYS A O 1
ATOM 758 N N . SER A 1 93 ? 18.063 10.409 16.713 1.00 13.32 792 SER A N 1
ATOM 759 C CA . SER A 1 93 ? 19.452 10.738 16.517 1.00 13.69 792 SER A CA 1
ATOM 760 C C . SER A 1 93 ? 19.786 12.083 15.942 1.00 14.18 792 SER A C 1
ATOM 761 O O . SER A 1 93 ? 20.817 12.637 16.143 1.00 15.09 792 SER A O 1
ATOM 764 N N . CYS A 1 94 ? 18.722 12.735 15.337 1.00 14.11 793 CYS A N 1
ATOM 765 C CA . CYS A 1 94 ? 18.990 14.039 14.813 1.00 14.75 793 CYS A CA 1
ATOM 766 C C . CYS A 1 94 ? 19.465 15.068 15.797 1.00 13.84 793 CYS A C 1
ATOM 767 O O . CYS A 1 94 ? 20.307 15.902 15.511 1.00 15.94 793 CYS A O 1
ATOM 770 N N . PHE A 1 95 ? 19.025 14.927 17.059 1.00 13.63 794 PHE A N 1
ATOM 771 C CA . PHE A 1 95 ? 19.393 15.841 18.084 1.00 13.25 794 PHE A CA 1
ATOM 772 C C . PHE A 1 95 ? 20.875 15.800 18.464 1.00 14.52 794 PHE A C 1
ATOM 773 O O . PHE A 1 95 ? 21.469 16.730 19.022 1.00 16.05 794 PHE A O 1
ATOM 781 N N . PHE A 1 96 ? 21.489 14.612 18.151 1.00 13.03 795 PHE A N 1
ATOM 782 C CA . PHE A 1 96 ? 22.879 14.270 18.563 1.00 13.09 795 PHE A CA 1
ATOM 783 C C . PHE A 1 96 ? 23.802 14.252 17.369 1.00 12.69 795 PHE A C 1
ATOM 784 O O . PHE A 1 96 ? 24.970 13.927 17.585 1.00 13.58 795 PHE A O 1
ATOM 792 N N . ALA A 1 97 ? 23.353 14.482 16.139 1.00 11.92 796 ALA A N 1
ATOM 793 C CA . ALA A 1 97 ? 24.198 14.280 14.995 1.00 13.91 796 ALA A CA 1
ATOM 794 C C . ALA A 1 97 ? 25.227 15.288 14.772 1.00 14.50 796 ALA A C 1
ATOM 795 O O . ALA A 1 97 ? 26.394 14.990 14.478 1.00 14.47 796 ALA A O 1
ATOM 797 N N . SER A 1 98 ? 24.865 16.577 14.840 1.00 15.70 797 SER A N 1
ATOM 798 C CA . SER A 1 98 ? 25.760 17.641 14.491 1.00 15.09 797 SER A CA 1
ATOM 799 C C . SER A 1 98 ? 26.285 18.336 15.710 1.00 13.75 797 SER A C 1
ATOM 800 O O . SER A 1 98 ? 25.889 18.085 16.862 1.00 14.83 797 SER A O 1
ATOM 803 N N . GLU A 1 99 ? 27.257 19.244 15.541 1.00 14.12 798 GLU A N 1
ATOM 804 C CA . GLU A 1 99 ? 27.927 19.857 16.651 1.00 14.51 798 GLU A CA 1
ATOM 805 C C . GLU A 1 99 ? 26.985 20.719 17.482 1.00 17.60 798 GLU A C 1
ATOM 806 O O . GLU A 1 99 ? 26.349 21.653 16.899 1.00 18.62 798 GLU A O 1
ATOM 812 N N . PRO A 1 100 ? 26.884 20.491 18.776 1.00 17.42 799 PRO A N 1
ATOM 813 C CA . PRO A 1 100 ? 25.995 21.221 19.654 1.00 17.85 799 PRO A CA 1
ATOM 814 C C . PRO A 1 100 ? 26.608 22.555 20.096 1.00 17.45 799 PRO A C 1
ATOM 815 O O . PRO A 1 100 ? 27.807 22.775 19.971 1.00 17.83 799 PRO A O 1
ATOM 819 N N . TYR A 1 101 ? 25.720 23.423 20.602 1.00 18.30 800 TYR A N 1
ATOM 820 C CA . TYR A 1 101 ? 26.153 24.619 21.323 1.00 17.59 800 TYR A CA 1
ATOM 821 C C . TYR A 1 101 ? 25.270 24.860 22.545 1.00 17.06 800 TYR A C 1
ATOM 822 O O . TYR A 1 101 ? 24.122 24.391 22.615 1.00 18.98 800 TYR A O 1
ATOM 831 N N . TYR A 1 102 ? 25.805 25.560 23.503 1.00 14.98 801 TYR A N 1
ATOM 832 C CA . TYR A 1 102 ? 25.306 25.547 24.856 1.00 15.76 801 TYR A CA 1
ATOM 833 C C . TYR A 1 102 ? 25.179 27.005 25.401 1.00 16.71 801 TYR A C 1
ATOM 834 O O . TYR A 1 102 ? 26.164 27.565 25.887 1.00 14.96 801 TYR A O 1
ATOM 843 N N . ASN A 1 103 ? 23.906 27.445 25.448 1.00 15.60 802 ASN A N 1
ATOM 844 C CA . ASN A 1 103 ? 23.600 28.804 26.013 1.00 18.01 802 ASN A CA 1
ATOM 845 C C . ASN A 1 103 ? 22.216 28.808 26.633 1.00 17.01 802 ASN A C 1
ATOM 846 O O . ASN A 1 103 ? 21.256 29.166 25.948 1.00 19.00 802 ASN A O 1
ATOM 851 N N . ARG A 1 104 ? 22.170 28.326 27.873 1.00 17.41 803 ARG A N 1
ATOM 852 C CA A ARG A 1 104 ? 20.920 28.131 28.612 0.43 19.11 803 ARG A CA 1
ATOM 853 C CA B ARG A 1 104 ? 20.921 28.119 28.615 0.57 17.84 803 ARG A CA 1
ATOM 854 C C . ARG A 1 104 ? 21.148 28.695 29.982 1.00 18.59 803 ARG A C 1
ATOM 855 O O . ARG A 1 104 ? 22.120 28.414 30.610 1.00 19.67 803 ARG A O 1
ATOM 870 N N . GLU A 1 105 ? 20.199 29.547 30.440 1.00 21.33 804 GLU A N 1
ATOM 871 C CA . GLU A 1 105 ? 20.322 30.143 31.782 1.00 24.27 804 GLU A CA 1
ATOM 872 C C . GLU A 1 105 ? 20.371 29.019 32.808 1.00 22.10 804 GLU A C 1
ATOM 873 O O . GLU A 1 105 ? 19.605 28.007 32.699 1.00 23.78 804 GLU A O 1
ATOM 879 N N . GLY A 1 106 ? 21.314 29.115 33.737 1.00 23.14 805 GLY A N 1
ATOM 880 C CA . GLY A 1 106 ? 21.468 28.127 34.787 1.00 22.77 805 GLY A CA 1
ATOM 881 C C . GLY A 1 106 ? 22.207 26.870 34.431 1.00 25.03 805 GLY A C 1
ATOM 882 O O . GLY A 1 106 ? 22.386 26.027 35.281 1.00 25.79 805 GLY A O 1
ATOM 883 N N . SER A 1 107 ? 22.778 26.768 33.228 1.00 21.32 806 SER A N 1
ATOM 884 C CA . SER A 1 107 ? 23.593 25.616 32.894 1.00 21.04 806 SER A CA 1
ATOM 885 C C . SER A 1 107 ? 24.880 26.068 32.241 1.00 21.05 806 SER A C 1
ATOM 886 O O . SER A 1 107 ? 24.976 27.206 31.681 1.00 20.33 806 SER A O 1
ATOM 889 N N . GLN A 1 108 ? 25.901 25.222 32.346 1.00 21.15 807 GLN A N 1
ATOM 890 C CA . GLN A 1 108 ? 27.137 25.471 31.682 1.00 22.58 807 GLN A CA 1
ATOM 891 C C . GLN A 1 108 ? 27.404 24.281 30.697 1.00 19.22 807 GLN A C 1
ATOM 892 O O . GLN A 1 108 ? 27.109 23.112 31.061 1.00 21.03 807 GLN A O 1
ATOM 898 N N . GLY A 1 109 ? 27.890 24.562 29.507 1.00 19.56 808 GLY A N 1
ATOM 899 C CA . GLY A 1 109 ? 28.219 23.491 28.562 1.00 20.22 808 GLY A CA 1
ATOM 900 C C . GLY A 1 109 ? 29.228 22.491 29.062 1.00 19.95 808 GLY A C 1
ATOM 901 O O . GLY A 1 109 ? 30.031 22.754 29.927 1.00 20.65 808 GLY A O 1
ATOM 902 N N . PRO A 1 110 ? 29.207 21.283 28.442 1.00 17.72 809 PRO A N 1
ATOM 903 C CA . PRO A 1 110 ? 30.155 20.280 28.855 1.00 17.49 809 PRO A CA 1
ATOM 904 C C . PRO A 1 110 ? 31.603 20.644 28.511 1.00 17.62 809 PRO A C 1
ATOM 905 O O . PRO A 1 110 ? 31.879 21.293 27.499 1.00 18.91 809 PRO A O 1
ATOM 909 N N . GLN A 1 111 ? 32.527 20.053 29.329 1.00 20.18 810 GLN A N 1
ATOM 910 C CA . GLN A 1 111 ? 33.934 20.239 29.096 1.00 20.82 810 GLN A CA 1
ATOM 911 C C . GLN A 1 111 ? 34.415 19.585 27.857 1.00 20.59 810 GLN A C 1
ATOM 912 O O . GLN A 1 111 ? 35.350 20.085 27.223 1.00 21.94 810 GLN A O 1
ATOM 918 N N . LYS A 1 112 ? 33.787 18.461 27.425 1.00 18.72 811 LYS A N 1
ATOM 919 C CA . LYS A 1 112 ? 34.177 17.810 26.210 1.00 18.28 811 LYS A CA 1
ATOM 920 C C . LYS A 1 112 ? 32.974 17.507 25.343 1.00 16.07 811 LYS A C 1
ATOM 921 O O . LYS A 1 112 ? 32.346 16.394 25.487 1.00 16.80 811 LYS A O 1
ATOM 927 N N . PRO A 1 113 ? 32.543 18.418 24.478 1.00 16.43 812 PRO A N 1
ATOM 928 C CA . PRO A 1 113 ? 31.400 18.184 23.631 1.00 16.63 812 PRO A CA 1
ATOM 929 C C . PRO A 1 113 ? 31.632 16.966 22.758 1.00 15.86 812 PRO A C 1
ATOM 930 O O . PRO A 1 113 ? 32.807 16.651 22.373 1.00 16.61 812 PRO A O 1
ATOM 934 N N . MET A 1 114 ? 30.574 16.278 22.335 1.00 14.57 813 MET A N 1
ATOM 935 C CA . MET A 1 114 ? 30.659 15.138 21.495 1.00 13.40 813 MET A CA 1
ATOM 936 C C . MET A 1 114 ? 29.384 14.963 20.724 1.00 12.70 813 MET A C 1
ATOM 937 O O . MET A 1 114 ? 28.278 15.347 21.222 1.00 13.30 813 MET A O 1
ATOM 942 N N . TRP A 1 115 ? 29.434 14.447 19.529 1.00 12.24 814 TRP A N 1
ATOM 943 C CA . TRP A 1 115 ? 28.287 14.283 18.664 1.00 11.43 814 TRP A CA 1
ATOM 944 C C . TRP A 1 115 ? 28.450 13.165 17.688 1.00 11.94 814 TRP A C 1
ATOM 945 O O . TRP A 1 115 ? 29.649 12.761 17.434 1.00 12.16 814 TRP A O 1
ATOM 956 N N . LEU A 1 116 ? 27.429 12.680 17.047 1.00 11.51 815 LEU A N 1
ATOM 957 C CA . LEU A 1 116 ? 27.536 11.468 16.232 1.00 11.94 815 LEU A CA 1
ATOM 958 C C . LEU A 1 116 ? 28.399 11.663 15.054 1.00 12.57 815 LEU A C 1
ATOM 959 O O . LEU A 1 116 ? 29.196 10.728 14.706 1.00 12.47 815 LEU A O 1
ATOM 964 N N . ASN A 1 117 ? 28.299 12.774 14.352 1.00 13.20 816 ASN A N 1
ATOM 965 C CA . ASN A 1 117 ? 29.125 12.977 13.154 1.00 14.06 816 ASN A CA 1
ATOM 966 C C . ASN A 1 117 ? 30.600 13.022 13.534 1.00 11.61 816 ASN A C 1
ATOM 967 O O . ASN A 1 117 ? 31.385 12.608 12.665 1.00 15.01 816 ASN A O 1
ATOM 972 N N . LYS A 1 118 ? 30.983 13.449 14.688 1.00 12.15 817 LYS A N 1
ATOM 973 C CA . LYS A 1 118 ? 32.325 13.461 15.153 1.00 13.42 817 LYS A CA 1
ATOM 974 C C . LYS A 1 118 ? 32.816 12.000 15.388 1.00 13.48 817 LYS A C 1
ATOM 975 O O . LYS A 1 118 ? 33.940 11.635 14.964 1.00 14.61 817 LYS A O 1
ATOM 981 N N . VAL A 1 119 ? 31.978 11.185 15.979 1.00 12.31 818 VAL A N 1
ATOM 982 C CA . VAL A 1 119 ? 32.289 9.722 16.141 1.00 12.97 818 VAL A CA 1
ATOM 983 C C . VAL A 1 119 ? 32.381 9.085 14.819 1.00 14.21 818 VAL A C 1
ATOM 984 O O . VAL A 1 119 ? 33.335 8.259 14.580 1.00 13.52 818 VAL A O 1
ATOM 988 N N . LYS A 1 120 ? 31.549 9.383 13.845 1.00 12.25 819 LYS A N 1
ATOM 989 C CA . LYS A 1 120 ? 31.624 8.879 12.528 1.00 12.75 819 LYS A CA 1
ATOM 990 C C . LYS A 1 120 ? 32.948 9.259 11.821 1.00 12.53 819 LYS A C 1
ATOM 991 O O . LYS A 1 120 ? 33.596 8.321 11.248 1.00 15.15 819 LYS A O 1
ATOM 997 N N . THR A 1 121 ? 33.381 10.454 11.901 1.00 14.76 820 THR A N 1
ATOM 998 C CA . THR A 1 121 ? 34.663 10.886 11.313 1.00 14.90 820 THR A CA 1
ATOM 999 C C . THR A 1 121 ? 35.754 10.130 12.060 1.00 16.09 820 THR A C 1
ATOM 1000 O O . THR A 1 121 ? 36.758 9.708 11.443 1.00 17.01 820 THR A O 1
ATOM 1004 N N . SER A 1 122 ? 35.702 10.020 13.353 1.00 14.93 821 SER A N 1
ATOM 1005 C CA . SER A 1 122 ? 36.752 9.326 14.085 1.00 15.15 821 SER A CA 1
ATOM 1006 C C . SER A 1 122 ? 36.881 7.893 13.673 1.00 15.01 821 SER A C 1
ATOM 1007 O O . SER A 1 122 ? 38.048 7.371 13.529 1.00 16.36 821 SER A O 1
ATOM 1010 N N . LEU A 1 123 ? 35.807 7.195 13.497 1.00 14.87 822 LEU A N 1
ATOM 1011 C CA . LEU A 1 123 ? 35.855 5.801 12.938 1.00 17.21 822 LEU A CA 1
ATOM 1012 C C . LEU A 1 123 ? 36.422 5.803 11.606 1.00 18.78 822 LEU A C 1
ATOM 1013 O O . LEU A 1 123 ? 37.248 4.893 11.252 1.00 18.46 822 LEU A O 1
ATOM 1018 N N . ASN A 1 124 ? 36.062 6.671 10.697 1.00 18.24 823 ASN A N 1
ATOM 1019 C CA . ASN A 1 124 ? 36.514 6.698 9.304 1.00 18.40 823 ASN A CA 1
ATOM 1020 C C . ASN A 1 124 ? 38.001 6.933 9.299 1.00 20.25 823 ASN A C 1
ATOM 1021 O O . ASN A 1 124 ? 38.686 6.412 8.359 1.00 23.71 823 ASN A O 1
ATOM 1026 N N . GLU A 1 125 ? 38.532 7.728 10.192 1.00 17.16 824 GLU A N 1
ATOM 1027 C CA . GLU A 1 125 ? 39.941 8.114 10.245 1.00 19.33 824 GLU A CA 1
ATOM 1028 C C . GLU A 1 125 ? 40.757 7.103 11.094 1.00 20.61 824 GLU A C 1
ATOM 1029 O O . GLU A 1 125 ? 41.942 7.329 11.274 1.00 20.98 824 GLU A O 1
ATOM 1035 N N . GLN A 1 126 ? 40.134 6.041 11.580 1.00 18.15 825 GLN A N 1
ATOM 1036 C CA . GLN A 1 126 ? 40.818 4.979 12.351 1.00 18.22 825 GLN A CA 1
ATOM 1037 C C . GLN A 1 126 ? 41.444 5.655 13.546 1.00 20.85 825 GLN A C 1
ATOM 1038 O O . GLN A 1 126 ? 42.599 5.313 13.911 1.00 21.06 825 GLN A O 1
ATOM 1044 N N . MET A 1 127 ? 40.735 6.515 14.331 1.00 16.89 826 MET A N 1
ATOM 1045 C CA A MET A 1 127 ? 41.286 7.175 15.496 0.53 16.74 826 MET A CA 1
ATOM 1046 C CA B MET A 1 127 ? 41.294 7.185 15.490 0.47 17.03 826 MET A CA 1
ATOM 1047 C C . MET A 1 127 ? 41.105 6.375 16.776 1.00 18.02 826 MET A C 1
ATOM 1048 O O . MET A 1 127 ? 41.669 6.727 17.804 1.00 24.09 826 MET A O 1
ATOM 1057 N N . TYR A 1 128 ? 40.300 5.333 16.732 1.00 16.28 827 TYR A N 1
ATOM 1058 C CA . TYR A 1 128 ? 40.091 4.517 17.931 1.00 16.31 827 TYR A CA 1
ATOM 1059 C C . TYR A 1 128 ? 41.011 3.261 17.842 1.00 16.68 827 TYR A C 1
ATOM 1060 O O . TYR A 1 128 ? 40.946 2.569 16.829 1.00 19.37 827 TYR A O 1
ATOM 1069 N N . THR A 1 129 ? 41.796 2.998 18.898 1.00 16.56 828 THR A N 1
ATOM 1070 C CA . THR A 1 129 ? 42.641 1.774 18.889 1.00 15.57 828 THR A CA 1
ATOM 1071 C C . THR A 1 129 ? 41.954 0.656 19.614 1.00 15.00 828 THR A C 1
ATOM 1072 O O . THR A 1 129 ? 42.280 -0.500 19.354 1.00 15.67 828 THR A O 1
ATOM 1076 N N . ARG A 1 130 ? 40.952 0.925 20.507 1.00 15.31 829 ARG A N 1
ATOM 1077 C CA A ARG A 1 130 ? 40.196 -0.120 21.212 0.23 15.67 829 ARG A CA 1
ATOM 1078 C CA B ARG A 1 130 ? 40.212 -0.109 21.241 0.77 15.20 829 ARG A CA 1
ATOM 1079 C C . ARG A 1 130 ? 38.699 0.200 21.176 1.00 15.16 829 ARG A C 1
ATOM 1080 O O . ARG A 1 130 ? 38.293 1.372 21.059 1.00 14.54 829 ARG A O 1
ATOM 1095 N N . VAL A 1 131 ? 37.880 -0.785 21.324 1.00 13.34 830 VAL A N 1
ATOM 1096 C CA . VAL A 1 131 ? 36.415 -0.614 21.391 1.00 13.42 830 VAL A CA 1
ATOM 1097 C C . VAL A 1 131 ? 36.086 0.401 22.452 1.00 12.77 830 VAL A C 1
ATOM 1098 O O . VAL A 1 131 ? 35.127 1.224 22.286 1.00 13.27 830 VAL A O 1
ATOM 1102 N N . GLU A 1 132 ? 36.789 0.405 23.579 1.00 12.94 831 GLU A N 1
ATOM 1103 C CA . GLU A 1 132 ? 36.513 1.281 24.656 1.00 14.35 831 GLU A CA 1
ATOM 1104 C C . GLU A 1 132 ? 36.473 2.797 24.192 1.00 13.58 831 GLU A C 1
ATOM 1105 O O . GLU A 1 132 ? 35.657 3.595 24.708 1.00 14.61 831 GLU A O 1
ATOM 1111 N N . GLY A 1 133 ? 37.334 3.189 23.283 1.00 13.56 832 GLY A N 1
ATOM 1112 C CA . GLY A 1 133 ? 37.397 4.624 22.821 1.00 13.60 832 GLY A CA 1
ATOM 1113 C C . GLY A 1 133 ? 36.113 4.993 22.154 1.00 13.27 832 GLY A C 1
ATOM 1114 O O . GLY A 1 133 ? 35.565 6.116 22.421 1.00 13.66 832 GLY A O 1
ATOM 1115 N N . PHE A 1 134 ? 35.585 4.113 21.322 1.00 12.94 833 PHE A N 1
ATOM 1116 C CA . PHE A 1 134 ? 34.323 4.376 20.638 1.00 12.24 833 PHE A CA 1
ATOM 1117 C C . PHE A 1 134 ? 33.170 4.396 21.610 1.00 12.23 833 PHE A C 1
ATOM 1118 O O . PHE A 1 134 ? 32.317 5.316 21.627 1.00 11.96 833 PHE A O 1
ATOM 1126 N N . VAL A 1 135 ? 33.069 3.434 22.518 1.00 11.81 834 VAL A N 1
ATOM 1127 C CA . VAL A 1 135 ? 31.996 3.356 23.466 1.00 12.17 834 VAL A CA 1
ATOM 1128 C C . VAL A 1 135 ? 32.001 4.532 24.428 1.00 11.93 834 VAL A C 1
ATOM 1129 O O . VAL A 1 135 ? 30.945 5.080 24.709 1.00 12.53 834 VAL A O 1
ATOM 1133 N N . GLN A 1 136 ? 33.166 4.928 24.862 1.00 12.91 835 GLN A N 1
ATOM 1134 C CA . GLN A 1 136 ? 33.269 6.093 25.740 1.00 13.84 835 GLN A CA 1
ATOM 1135 C C . GLN A 1 136 ? 32.768 7.353 25.037 1.00 12.18 835 GLN A C 1
ATOM 1136 O O . GLN A 1 136 ? 31.988 8.123 25.680 1.00 13.19 835 GLN A O 1
ATOM 1142 N N . ASP A 1 137 ? 33.115 7.570 23.813 1.00 12.10 836 ASP A N 1
ATOM 1143 C CA . ASP A 1 137 ? 32.595 8.809 23.130 1.00 13.01 836 ASP A CA 1
ATOM 1144 C C . ASP A 1 137 ? 31.107 8.701 22.934 1.00 12.20 836 ASP A C 1
ATOM 1145 O O . ASP A 1 137 ? 30.381 9.707 23.093 1.00 12.65 836 ASP A O 1
ATOM 1150 N N . MET A 1 138 ? 30.554 7.540 22.582 1.00 12.00 837 MET A N 1
ATOM 1151 C CA . MET A 1 138 ? 29.121 7.388 22.419 1.00 11.86 837 MET A CA 1
ATOM 1152 C C . MET A 1 138 ? 28.399 7.649 23.710 1.00 11.54 837 MET A C 1
ATOM 1153 O O . MET A 1 138 ? 27.408 8.437 23.757 1.00 11.94 837 MET A O 1
ATOM 1158 N N . ARG A 1 139 ? 28.883 7.106 24.852 1.00 11.35 838 ARG A N 1
ATOM 1159 C CA . ARG A 1 139 ? 28.168 7.321 26.110 1.00 12.61 838 ARG A CA 1
ATOM 1160 C C . ARG A 1 139 ? 28.296 8.785 26.564 1.00 12.21 838 ARG A C 1
ATOM 1161 O O . ARG A 1 139 ? 27.340 9.289 27.194 1.00 12.91 838 ARG A O 1
ATOM 1169 N N . LEU A 1 140 ? 29.390 9.426 26.183 1.00 12.39 839 LEU A N 1
ATOM 1170 C CA . LEU A 1 140 ? 29.602 10.841 26.538 1.00 12.46 839 LEU A CA 1
ATOM 1171 C C . LEU A 1 140 ? 28.570 11.763 25.866 1.00 12.92 839 LEU A C 1
ATOM 1172 O O . LEU A 1 140 ? 28.115 12.746 26.510 1.00 14.03 839 LEU A O 1
ATOM 1177 N N . ILE A 1 141 ? 28.152 11.415 24.665 1.00 11.07 840 ILE A N 1
ATOM 1178 C CA . ILE A 1 141 ? 27.099 12.202 24.012 1.00 11.11 840 ILE A CA 1
ATOM 1179 C C . ILE A 1 141 ? 25.927 12.304 24.925 1.00 11.83 840 ILE A C 1
ATOM 1180 O O . ILE A 1 141 ? 25.311 13.396 25.128 1.00 13.40 840 ILE A O 1
ATOM 1185 N N . PHE A 1 142 ? 25.444 11.166 25.474 1.00 12.14 841 PHE A N 1
ATOM 1186 C CA . PHE A 1 142 ? 24.187 11.184 26.259 1.00 12.47 841 PHE A CA 1
ATOM 1187 C C . PHE A 1 142 ? 24.413 11.711 27.631 1.00 12.82 841 PHE A C 1
ATOM 1188 O O . PHE A 1 142 ? 23.510 12.420 28.164 1.00 15.33 841 PHE A O 1
ATOM 1196 N N . HIS A 1 143 ? 25.563 11.463 28.219 1.00 12.87 842 HIS A N 1
ATOM 1197 C CA . HIS A 1 143 ? 25.846 11.985 29.539 1.00 14.46 842 HIS A CA 1
ATOM 1198 C C . HIS A 1 143 ? 25.917 13.534 29.469 1.00 15.73 842 HIS A C 1
ATOM 1199 O O . HIS A 1 143 ? 25.357 14.173 30.416 1.00 15.70 842 HIS A O 1
ATOM 1206 N N . ASN A 1 144 ? 26.570 14.103 28.502 1.00 13.68 843 ASN A N 1
ATOM 1207 C CA . ASN A 1 144 ? 26.649 15.601 28.341 1.00 13.48 843 ASN A CA 1
ATOM 1208 C C . ASN A 1 144 ? 25.250 16.135 28.254 1.00 14.39 843 ASN A C 1
ATOM 1209 O O . ASN A 1 144 ? 24.916 17.171 28.940 1.00 15.35 843 ASN A O 1
ATOM 1214 N N . HIS A 1 145 ? 24.352 15.505 27.532 1.00 13.49 844 HIS A N 1
ATOM 1215 C CA . HIS A 1 145 ? 22.983 15.970 27.319 1.00 14.15 844 HIS A CA 1
ATOM 1216 C C . HIS A 1 145 ? 22.252 15.992 28.653 1.00 16.73 844 HIS A C 1
ATOM 1217 O O . HIS A 1 145 ? 21.569 16.976 29.022 1.00 16.74 844 HIS A O 1
ATOM 1224 N N . LYS A 1 146 ? 22.324 14.913 29.399 1.00 16.61 845 LYS A N 1
ATOM 1225 C CA A LYS A 1 146 ? 21.618 14.805 30.679 0.50 18.44 845 LYS A CA 1
ATOM 1226 C CA B LYS A 1 146 ? 21.647 14.789 30.710 0.50 19.70 845 LYS A CA 1
ATOM 1227 C C . LYS A 1 146 ? 22.126 15.827 31.625 1.00 18.07 845 LYS A C 1
ATOM 1228 O O . LYS A 1 146 ? 21.289 16.454 32.329 1.00 21.86 845 LYS A O 1
ATOM 1239 N N . GLU A 1 147 ? 23.387 16.056 31.705 1.00 18.81 846 GLU A N 1
ATOM 1240 C CA . GLU A 1 147 ? 23.887 17.048 32.664 1.00 19.17 846 GLU A CA 1
ATOM 1241 C C . GLU A 1 147 ? 23.526 18.479 32.284 1.00 20.18 846 GLU A C 1
ATOM 1242 O O . GLU A 1 147 ? 23.209 19.332 33.152 1.00 24.56 846 GLU A O 1
ATOM 1248 N N . PHE A 1 148 ? 23.488 18.775 31.012 1.00 17.07 847 PHE A N 1
ATOM 1249 C CA . PHE A 1 148 ? 23.251 20.176 30.537 1.00 18.01 847 PHE A CA 1
ATOM 1250 C C . PHE A 1 148 ? 21.780 20.502 30.718 1.00 18.80 847 PHE A C 1
ATOM 1251 O O . PHE A 1 148 ? 21.418 21.625 31.148 1.00 19.34 847 PHE A O 1
ATOM 1259 N N . TYR A 1 149 ? 20.872 19.644 30.316 1.00 16.51 848 TYR A N 1
ATOM 1260 C CA . TYR A 1 149 ? 19.422 19.894 30.317 1.00 17.89 848 TYR A CA 1
ATOM 1261 C C . TYR A 1 149 ? 18.758 19.695 31.664 1.00 24.63 848 TYR A C 1
ATOM 1262 O O . TYR A 1 149 ? 17.687 20.332 31.907 1.00 32.38 848 TYR A O 1
ATOM 1271 N N . ARG A 1 150 ? 19.444 19.125 32.635 1.00 23.59 849 ARG A N 1
ATOM 1272 C CA . ARG A 1 150 ? 19.047 19.246 34.086 1.00 33.59 849 ARG A CA 1
ATOM 1273 C C . ARG A 1 150 ? 17.617 18.745 34.226 1.00 32.64 849 ARG A C 1
ATOM 1274 O O . ARG A 1 150 ? 17.377 17.615 33.922 1.00 33.09 849 ARG A O 1
ATOM 1282 N N . GLU A 1 151 ? 16.676 19.576 34.673 1.00 37.12 850 GLU A N 1
ATOM 1283 C CA . GLU A 1 151 ? 15.345 19.067 34.918 1.00 39.23 850 GLU A CA 1
ATOM 1284 C C . GLU A 1 151 ? 14.444 19.353 33.731 1.00 31.67 850 GLU A C 1
ATOM 1285 O O . GLU A 1 151 ? 13.269 19.049 33.809 1.00 33.79 850 GLU A O 1
ATOM 1291 N N . ASP A 1 152 ? 14.945 19.963 32.641 1.00 26.38 851 ASP A N 1
ATOM 1292 C CA . ASP A 1 152 ? 14.117 20.115 31.508 1.00 20.99 851 ASP A CA 1
ATOM 1293 C C . ASP A 1 152 ? 13.698 18.724 31.023 1.00 22.95 851 ASP A C 1
ATOM 1294 O O . ASP A 1 152 ? 14.537 17.830 30.934 1.00 20.95 851 ASP A O 1
ATOM 1299 N N . LYS A 1 153 ? 12.471 18.570 30.581 1.00 17.87 852 LYS A N 1
ATOM 1300 C CA . LYS A 1 153 ? 11.963 17.315 30.073 1.00 17.95 852 LYS A CA 1
ATOM 1301 C C . LYS A 1 153 ? 12.719 16.852 28.797 1.00 16.60 852 LYS A C 1
ATOM 1302 O O . LYS A 1 153 ? 12.739 15.661 28.483 1.00 16.28 852 LYS A O 1
ATOM 1308 N N . PHE A 1 154 ? 13.395 17.780 28.126 1.00 15.88 853 PHE A N 1
ATOM 1309 C CA . PHE A 1 154 ? 14.233 17.430 26.981 1.00 16.03 853 PHE A CA 1
ATOM 1310 C C . PHE A 1 154 ? 15.329 16.449 27.378 1.00 15.44 853 PHE A C 1
ATOM 1311 O O . PHE A 1 154 ? 15.870 15.767 26.480 1.00 14.53 853 PHE A O 1
ATOM 1319 N N . THR A 1 155 ? 15.719 16.409 28.610 1.00 15.34 854 THR A N 1
ATOM 1320 C CA A THR A 1 155 ? 16.670 15.412 29.098 0.37 17.09 854 THR A CA 1
ATOM 1321 C CA B THR A 1 155 ? 16.674 15.372 29.056 0.63 16.20 854 THR A CA 1
ATOM 1322 C C . THR A 1 155 ? 16.283 14.013 28.593 1.00 16.40 854 THR A C 1
ATOM 1323 O O . THR A 1 155 ? 17.173 13.139 28.330 1.00 15.63 854 THR A O 1
ATOM 1330 N N . ARG A 1 156 ? 15.010 13.694 28.512 1.00 14.55 855 ARG A N 1
ATOM 1331 C CA . ARG A 1 156 ? 14.516 12.392 28.111 1.00 16.07 855 ARG A CA 1
ATOM 1332 C C . ARG A 1 156 ? 15.021 11.923 26.751 1.00 15.65 855 ARG A C 1
ATOM 1333 O O . ARG A 1 156 ? 15.219 10.686 26.542 1.00 15.87 855 ARG A O 1
ATOM 1341 N N . LEU A 1 157 ? 15.257 12.841 25.850 1.00 14.75 856 LEU A N 1
ATOM 1342 C CA . LEU A 1 157 ? 15.764 12.424 24.529 1.00 14.80 856 LEU A CA 1
ATOM 1343 C C . LEU A 1 157 ? 17.120 11.726 24.668 1.00 14.07 856 LEU A C 1
ATOM 1344 O O . LEU A 1 157 ? 17.371 10.770 23.890 1.00 14.47 856 LEU A O 1
ATOM 1349 N N . GLY A 1 158 ? 17.965 12.165 25.562 1.00 14.62 857 GLY A N 1
ATOM 1350 C CA . GLY A 1 158 ? 19.244 11.507 25.839 1.00 13.34 857 GLY A CA 1
ATOM 1351 C C . GLY A 1 158 ? 19.055 10.107 26.408 1.00 14.32 857 GLY A C 1
ATOM 1352 O O . GLY A 1 158 ? 19.780 9.180 26.024 1.00 14.92 857 GLY A O 1
ATOM 1353 N N . ILE A 1 159 ? 18.102 9.921 27.304 1.00 14.25 858 ILE A N 1
ATOM 1354 C CA . ILE A 1 159 ? 17.796 8.575 27.849 1.00 15.09 858 ILE A CA 1
ATOM 1355 C C . ILE A 1 159 ? 17.272 7.658 26.761 1.00 15.85 858 ILE A C 1
ATOM 1356 O O . ILE A 1 159 ? 17.756 6.491 26.661 1.00 15.47 858 ILE A O 1
ATOM 1361 N N . GLN A 1 160 ? 16.405 8.144 25.879 1.00 14.18 859 GLN A N 1
ATOM 1362 C CA . GLN A 1 160 ? 15.896 7.361 24.855 1.00 14.83 859 GLN A CA 1
ATOM 1363 C C . GLN A 1 160 ? 16.904 6.880 23.873 1.00 13.86 859 GLN A C 1
ATOM 1364 O O . GLN A 1 160 ? 16.955 5.682 23.473 1.00 15.10 859 GLN A O 1
ATOM 1370 N N . VAL A 1 161 ? 17.741 7.806 23.376 1.00 13.47 860 VAL A N 1
ATOM 1371 C CA . VAL A 1 161 ? 18.729 7.390 22.354 1.00 12.40 860 VAL A CA 1
ATOM 1372 C C . VAL A 1 161 ? 19.831 6.587 23.037 1.00 11.96 860 VAL A C 1
ATOM 1373 O O . VAL A 1 161 ? 20.327 5.605 22.418 1.00 12.87 860 VAL A O 1
ATOM 1377 N N . GLN A 1 162 ? 20.194 6.852 24.274 1.00 11.66 861 GLN A N 1
ATOM 1378 C CA . GLN A 1 162 ? 21.169 5.968 24.967 1.00 12.30 861 GLN A CA 1
ATOM 1379 C C . GLN A 1 162 ? 20.595 4.562 25.073 1.00 12.47 861 GLN A C 1
ATOM 1380 O O . GLN A 1 162 ? 21.365 3.587 24.877 1.00 12.88 861 GLN A O 1
ATOM 1386 N N . ASP A 1 163 ? 19.331 4.394 25.357 1.00 13.52 862 ASP A N 1
ATOM 1387 C CA A ASP A 1 163 ? 18.750 3.038 25.464 0.49 14.17 862 ASP A CA 1
ATOM 1388 C CA B ASP A 1 163 ? 18.752 3.044 25.462 0.51 14.20 862 ASP A CA 1
ATOM 1389 C C . ASP A 1 163 ? 18.900 2.324 24.127 1.00 14.71 862 ASP A C 1
ATOM 1390 O O . ASP A 1 163 ? 19.198 1.085 24.075 1.00 14.43 862 ASP A O 1
ATOM 1399 N N . ILE A 1 164 ? 18.704 2.967 22.974 1.00 12.81 863 ILE A N 1
ATOM 1400 C CA . ILE A 1 164 ? 18.923 2.356 21.681 1.00 14.15 863 ILE A CA 1
ATOM 1401 C C . ILE A 1 164 ? 20.342 1.946 21.519 1.00 13.58 863 ILE A C 1
ATOM 1402 O O . ILE A 1 164 ? 20.697 0.817 21.080 1.00 14.61 863 ILE A O 1
ATOM 1407 N N . PHE A 1 165 ? 21.279 2.841 21.857 1.00 12.70 864 PHE A N 1
ATOM 1408 C CA . PHE A 1 165 ? 22.719 2.484 21.824 1.00 12.35 864 PHE A CA 1
ATOM 1409 C C . PHE A 1 165 ? 22.998 1.218 22.671 1.00 12.25 864 PHE A C 1
ATOM 1410 O O . PHE A 1 165 ? 23.678 0.341 22.159 1.00 11.72 864 PHE A O 1
ATOM 1418 N N . GLU A 1 166 ? 22.572 1.255 23.921 1.00 11.68 865 GLU A N 1
ATOM 1419 C CA . GLU A 1 166 ? 22.931 0.126 24.859 1.00 12.98 865 GLU A CA 1
ATOM 1420 C C . GLU A 1 166 ? 22.333 -1.190 24.415 1.00 12.64 865 GLU A C 1
ATOM 1421 O O . GLU A 1 166 ? 23.050 -2.254 24.471 1.00 13.31 865 GLU A O 1
ATOM 1427 N N . LYS A 1 167 ? 21.099 -1.225 24.007 1.00 14.15 866 LYS A N 1
ATOM 1428 C CA . LYS A 1 167 ? 20.453 -2.489 23.532 1.00 12.93 866 LYS A CA 1
ATOM 1429 C C . LYS A 1 167 ? 21.216 -2.964 22.360 1.00 14.16 866 LYS A C 1
ATOM 1430 O O . LYS A 1 167 ? 21.466 -4.203 22.247 1.00 14.31 866 LYS A O 1
ATOM 1436 N N . ASN A 1 168 ? 21.602 -2.111 21.412 1.00 13.16 867 ASN A N 1
ATOM 1437 C CA . ASN A 1 168 ? 22.330 -2.573 20.260 1.00 13.69 867 ASN A CA 1
ATOM 1438 C C . ASN A 1 168 ? 23.742 -2.990 20.552 1.00 12.86 867 ASN A C 1
ATOM 1439 O O . ASN A 1 168 ? 24.303 -3.931 19.934 1.00 12.96 867 ASN A O 1
ATOM 1444 N N . PHE A 1 169 ? 24.387 -2.315 21.509 1.00 12.79 868 PHE A N 1
ATOM 1445 C CA . PHE A 1 169 ? 25.718 -2.720 21.992 1.00 13.34 868 PHE A CA 1
ATOM 1446 C C . PHE A 1 169 ? 25.652 -4.152 22.528 1.00 12.17 868 PHE A C 1
ATOM 1447 O O . PHE A 1 169 ? 26.514 -4.996 22.114 1.00 12.89 868 PHE A O 1
ATOM 1455 N N . ARG A 1 170 ? 24.688 -4.398 23.382 1.00 13.38 869 ARG A N 1
ATOM 1456 C CA . ARG A 1 170 ? 24.579 -5.773 23.958 1.00 13.43 869 ARG A CA 1
ATOM 1457 C C . ARG A 1 170 ? 24.305 -6.805 22.891 1.00 14.97 869 ARG A C 1
ATOM 1458 O O . ARG A 1 170 ? 24.897 -7.919 22.979 1.00 14.70 869 ARG A O 1
ATOM 1466 N N . ASN A 1 171 ? 23.518 -6.478 21.885 1.00 13.45 870 ASN A N 1
ATOM 1467 C CA . ASN A 1 171 ? 23.252 -7.429 20.781 1.00 13.67 870 ASN A CA 1
ATOM 1468 C C . ASN A 1 171 ? 24.432 -7.663 19.927 1.00 14.86 870 ASN A C 1
ATOM 1469 O O . ASN A 1 171 ? 24.893 -8.820 19.664 1.00 15.44 870 ASN A O 1
ATOM 1474 N N . ILE A 1 172 ? 25.066 -6.618 19.425 1.00 13.67 871 ILE A N 1
ATOM 1475 C CA . ILE A 1 172 ? 26.117 -6.724 18.457 1.00 13.63 871 ILE A CA 1
ATOM 1476 C C . ILE A 1 172 ? 27.366 -7.375 19.033 1.00 13.72 871 ILE A C 1
ATOM 1477 O O . ILE A 1 172 ? 28.073 -8.168 18.319 1.00 15.43 871 ILE A O 1
ATOM 1482 N N . PHE A 1 173 ? 27.668 -7.049 20.291 1.00 13.82 872 PHE A N 1
ATOM 1483 C CA . PHE A 1 173 ? 28.882 -7.602 20.912 1.00 14.24 872 PHE A CA 1
ATOM 1484 C C . PHE A 1 173 ? 28.514 -8.795 21.782 1.00 14.84 872 PHE A C 1
ATOM 1485 O O . PHE A 1 173 ? 29.401 -9.260 22.553 1.00 15.50 872 PHE A O 1
ATOM 1493 N N . ALA A 1 174 ? 27.292 -9.277 21.700 1.00 15.02 873 ALA A N 1
ATOM 1494 C CA . ALA A 1 174 ? 26.913 -10.539 22.414 1.00 14.54 873 ALA A CA 1
ATOM 1495 C C . ALA A 1 174 ? 27.270 -10.490 23.866 1.00 14.36 873 ALA A C 1
ATOM 1496 O O . ALA A 1 174 ? 27.976 -11.368 24.427 1.00 15.69 873 ALA A O 1
ATOM 1498 N N . ILE A 1 175 ? 26.875 -9.441 24.547 1.00 14.16 874 ILE A N 1
ATOM 1499 C CA . ILE A 1 175 ? 27.097 -9.259 25.941 1.00 14.75 874 ILE A CA 1
ATOM 1500 C C . ILE A 1 175 ? 26.210 -10.294 26.653 1.00 15.45 874 ILE A C 1
ATOM 1501 O O . ILE A 1 175 ? 25.044 -10.468 26.377 1.00 16.74 874 ILE A O 1
ATOM 1506 N N . GLN A 1 176 ? 26.803 -10.970 27.662 1.00 16.08 875 GLN A N 1
ATOM 1507 C CA . GLN A 1 176 ? 26.049 -11.940 28.484 1.00 17.10 875 GLN A CA 1
ATOM 1508 C C . GLN A 1 176 ? 24.820 -11.319 29.101 1.00 17.74 875 GLN A C 1
ATOM 1509 O O . GLN A 1 176 ? 24.942 -10.310 29.821 1.00 18.52 875 GLN A O 1
ATOM 1515 N N . GLU A 1 177 ? 23.685 -11.948 28.897 1.00 16.84 876 GLU A N 1
ATOM 1516 C CA . GLU A 1 177 ? 22.439 -11.468 29.477 1.00 19.60 876 GLU A CA 1
ATOM 1517 C C . GLU A 1 177 ? 22.434 -11.572 30.979 1.00 22.25 876 GLU A C 1
ATOM 1518 O O . GLU A 1 177 ? 22.893 -12.581 31.535 1.00 22.06 876 GLU A O 1
ATOM 1524 N N . THR A 1 178 ? 21.948 -10.511 31.631 1.00 24.56 877 THR A N 1
ATOM 1525 C CA . THR A 1 178 ? 21.782 -10.526 33.138 1.00 33.07 877 THR A CA 1
ATOM 1526 C C . THR A 1 178 ? 20.438 -9.949 33.587 1.00 46.29 877 THR A C 1
ATOM 1527 O O . THR A 1 178 ? 19.851 -9.163 32.862 1.00 51.55 877 THR A O 1
ATOM 1531 N N . SER A 1 179 ? 19.976 -10.324 34.784 1.00 64.73 878 SER A N 1
ATOM 1532 C CA . SER A 1 179 ? 18.946 -9.530 35.527 1.00 70.50 878 SER A CA 1
ATOM 1533 C C . SER A 1 179 ? 19.604 -8.308 36.137 1.00 68.97 878 SER A C 1
ATOM 1534 O O . SER A 1 179 ? 19.455 -7.219 35.618 1.00 84.99 878 SER A O 1
ATOM 1537 N N . GLU B 1 1 ? -6.699 40.703 40.405 1.00 49.71 700 GLU B N 1
ATOM 1538 C CA . GLU B 1 1 ? -5.614 40.759 39.391 1.00 44.69 700 GLU B CA 1
ATOM 1539 C C . GLU B 1 1 ? -5.520 39.528 38.435 1.00 44.48 700 GLU B C 1
ATOM 1540 O O . GLU B 1 1 ? -4.664 39.557 37.558 1.00 44.88 700 GLU B O 1
ATOM 1542 N N . ASN B 1 2 ? -6.337 38.467 38.611 1.00 32.14 701 ASN B N 1
ATOM 1543 C CA . ASN B 1 2 ? -6.440 37.408 37.590 1.00 31.81 701 ASN B CA 1
ATOM 1544 C C . ASN B 1 2 ? -7.905 37.132 37.226 1.00 31.93 701 ASN B C 1
ATOM 1545 O O . ASN B 1 2 ? -8.815 37.351 38.054 1.00 32.17 701 ASN B O 1
ATOM 1550 N N . SER B 1 3 ? -8.145 36.710 35.982 1.00 25.56 702 SER B N 1
ATOM 1551 C CA . SER B 1 3 ? -9.416 36.256 35.523 1.00 24.79 702 SER B CA 1
ATOM 1552 C C . SER B 1 3 ? -10.039 35.151 36.372 1.00 21.47 702 SER B C 1
ATOM 1553 O O . SER B 1 3 ? -9.392 34.270 36.917 1.00 23.98 702 SER B O 1
ATOM 1556 N N . ASN B 1 4 ? -11.384 35.203 36.501 1.00 22.95 703 ASN B N 1
ATOM 1557 C CA . ASN B 1 4 ? -12.147 34.131 37.092 1.00 22.16 703 ASN B CA 1
ATOM 1558 C C . ASN B 1 4 ? -12.714 33.088 36.180 1.00 19.96 703 ASN B C 1
ATOM 1559 O O . ASN B 1 4 ? -13.509 32.239 36.533 1.00 23.71 703 ASN B O 1
ATOM 1564 N N . ILE B 1 5 ? -12.165 33.073 34.928 1.00 21.57 704 ILE B N 1
ATOM 1565 C CA . ILE B 1 5 ? -12.448 31.974 33.981 1.00 21.50 704 ILE B CA 1
ATOM 1566 C C . ILE B 1 5 ? -11.155 31.502 33.299 1.00 19.81 704 ILE B C 1
ATOM 1567 O O . ILE B 1 5 ? -10.240 32.289 33.108 1.00 21.02 704 ILE B O 1
ATOM 1572 N N . CYS B 1 6 ? -11.218 30.269 32.879 1.00 18.01 705 CYS B N 1
ATOM 1573 C CA . CYS B 1 6 ? -10.085 29.654 32.083 1.00 17.17 705 CYS B CA 1
ATOM 1574 C C . CYS B 1 6 ? -9.911 30.363 30.787 1.00 17.93 705 CYS B C 1
ATOM 1575 O O . CYS B 1 6 ? -10.867 30.523 30.022 1.00 19.61 705 CYS B O 1
ATOM 1578 N N . GLU B 1 7 ? -8.694 30.780 30.463 1.00 16.93 706 GLU B N 1
ATOM 1579 C CA . GLU B 1 7 ? -8.380 31.434 29.177 1.00 18.39 706 GLU B CA 1
ATOM 1580 C C . GLU B 1 7 ? -8.746 30.549 27.983 1.00 16.32 706 GLU B C 1
ATOM 1581 O O . GLU B 1 7 ? -9.074 31.139 26.969 1.00 18.20 706 GLU B O 1
ATOM 1587 N N . VAL B 1 8 ? -8.674 29.235 28.098 1.00 16.42 707 VAL B N 1
ATOM 1588 C CA . VAL B 1 8 ? -8.839 28.347 26.954 1.00 17.19 707 VAL B CA 1
ATOM 1589 C C . VAL B 1 8 ? -10.323 28.036 26.723 1.00 19.09 707 VAL B C 1
ATOM 1590 O O . VAL B 1 8 ? -10.868 28.238 25.605 1.00 18.58 707 VAL B O 1
ATOM 1594 N N . CYS B 1 9 ? -10.996 27.487 27.744 1.00 16.42 708 CYS B N 1
ATOM 1595 C CA . CYS B 1 9 ? -12.383 26.979 27.620 1.00 17.52 708 CYS B CA 1
ATOM 1596 C C . CYS B 1 9 ? -13.427 27.968 28.191 1.00 20.52 708 CYS B C 1
ATOM 1597 O O . CYS B 1 9 ? -14.605 27.637 27.989 1.00 21.41 708 CYS B O 1
ATOM 1600 N N . ASN B 1 10 ? -13.055 29.082 28.808 1.00 19.40 709 ASN B N 1
ATOM 1601 C CA . ASN B 1 10 ? -13.995 30.102 29.287 1.00 20.83 709 ASN B CA 1
ATOM 1602 C C . ASN B 1 10 ? -14.881 29.652 30.400 1.00 22.83 709 ASN B C 1
ATOM 1603 O O . ASN B 1 10 ? -15.877 30.322 30.658 1.00 26.26 709 ASN B O 1
ATOM 1608 N N . LYS B 1 11 ? -14.598 28.564 31.065 1.00 20.14 710 LYS B N 1
ATOM 1609 C CA . LYS B 1 11 ? -15.398 28.058 32.216 1.00 20.48 710 LYS B CA 1
ATOM 1610 C C . LYS B 1 11 ? -14.684 28.374 33.551 1.00 22.32 710 LYS B C 1
ATOM 1611 O O . LYS B 1 11 ? -13.426 28.560 33.688 1.00 22.04 710 LYS B O 1
ATOM 1617 N N . TRP B 1 12 ? -15.472 28.424 34.608 1.00 25.59 711 TRP B N 1
ATOM 1618 C CA . TRP B 1 12 ? -14.983 28.717 35.944 1.00 25.34 711 TRP B CA 1
ATOM 1619 C C . TRP B 1 12 ? -14.490 27.460 36.586 1.00 21.44 711 TRP B C 1
ATOM 1620 O O . TRP B 1 12 ? -14.628 26.326 36.111 1.00 24.90 711 TRP B O 1
ATOM 1631 N N . GLY B 1 13 ? -13.930 27.666 37.801 1.00 21.96 712 GLY B N 1
ATOM 1632 C CA . GLY B 1 13 ? -13.628 26.614 38.662 1.00 20.44 712 GLY B CA 1
ATOM 1633 C C . GLY B 1 13 ? -12.293 25.929 38.603 1.00 21.04 712 GLY B C 1
ATOM 1634 O O . GLY B 1 13 ? -11.802 25.727 37.462 1.00 21.89 712 GLY B O 1
ATOM 1635 N N . ARG B 1 14 ? -11.679 25.524 39.707 1.00 20.29 713 ARG B N 1
ATOM 1636 C CA . ARG B 1 14 ? -10.443 24.705 39.675 1.00 21.74 713 ARG B CA 1
ATOM 1637 C C . ARG B 1 14 ? -9.327 25.433 38.881 1.00 18.15 713 ARG B C 1
ATOM 1638 O O . ARG B 1 14 ? -8.653 24.804 38.081 1.00 21.03 713 ARG B O 1
ATOM 1646 N N . LEU B 1 15 ? -9.176 26.711 39.076 1.00 17.85 714 LEU B N 1
ATOM 1647 C CA . LEU B 1 15 ? -8.320 27.546 38.242 1.00 16.59 714 LEU B CA 1
ATOM 1648 C C . LEU B 1 15 ? -6.988 27.787 38.888 1.00 19.14 714 LEU B C 1
ATOM 1649 O O . LEU B 1 15 ? -6.822 27.915 40.109 1.00 18.44 714 LEU B O 1
ATOM 1654 N N . PHE B 1 16 ? -5.962 27.822 38.066 1.00 17.83 715 PHE B N 1
ATOM 1655 C CA . PHE B 1 16 ? -4.562 28.197 38.366 1.00 17.36 715 PHE B CA 1
ATOM 1656 C C . PHE B 1 16 ? -4.276 29.535 37.771 1.00 19.67 715 PHE B C 1
ATOM 1657 O O . PHE B 1 16 ? -4.505 29.733 36.574 1.00 21.12 715 PHE B O 1
ATOM 1665 N N . CYS B 1 17 ? -3.789 30.495 38.534 1.00 19.00 716 CYS B N 1
ATOM 1666 C CA A CYS B 1 17 ? -3.554 31.826 38.055 0.64 20.77 716 CYS B CA 1
ATOM 1667 C CA B CYS B 1 17 ? -3.524 31.850 38.083 0.36 20.66 716 CYS B CA 1
ATOM 1668 C C . CYS B 1 17 ? -2.076 31.988 37.678 1.00 20.59 716 CYS B C 1
ATOM 1669 O O . CYS B 1 17 ? -1.172 31.504 38.386 1.00 26.63 716 CYS B O 1
ATOM 1674 N N . CYS B 1 18 ? -1.821 32.675 36.575 1.00 18.02 717 CYS B N 1
ATOM 1675 C CA . CYS B 1 18 ? -0.485 33.021 36.181 1.00 19.50 717 CYS B CA 1
ATOM 1676 C C . CYS B 1 18 ? 0.057 34.122 37.146 1.00 23.63 717 CYS B C 1
ATOM 1677 O O . CYS B 1 18 ? -0.702 35.086 37.472 1.00 21.40 717 CYS B O 1
ATOM 1680 N N . ASP B 1 19 ? 1.333 34.064 37.496 1.00 22.81 718 ASP B N 1
ATOM 1681 C CA . ASP B 1 19 ? 1.935 35.073 38.401 1.00 24.33 718 ASP B CA 1
ATOM 1682 C C . ASP B 1 19 ? 2.413 36.259 37.685 1.00 26.62 718 ASP B C 1
ATOM 1683 O O . ASP B 1 19 ? 2.726 37.270 38.346 1.00 30.62 718 ASP B O 1
ATOM 1688 N N . THR B 1 20 ? 2.474 36.247 36.362 1.00 23.63 719 THR B N 1
ATOM 1689 C CA . THR B 1 20 ? 3.015 37.385 35.587 1.00 22.10 719 THR B CA 1
ATOM 1690 C C . THR B 1 20 ? 2.103 38.028 34.602 1.00 23.21 719 THR B C 1
ATOM 1691 O O . THR B 1 20 ? 2.477 38.966 33.931 1.00 24.88 719 THR B O 1
ATOM 1695 N N . CYS B 1 21 ? 0.859 37.522 34.464 1.00 23.35 720 CYS B N 1
ATOM 1696 C CA . CYS B 1 21 ? -0.181 38.138 33.696 1.00 23.02 720 CYS B CA 1
ATOM 1697 C C . CYS B 1 21 ? -1.551 37.807 34.350 1.00 21.45 720 CYS B C 1
ATOM 1698 O O . CYS B 1 21 ? -1.615 36.970 35.270 1.00 21.65 720 CYS B O 1
ATOM 1701 N N . PRO B 1 22 ? -2.653 38.433 33.838 1.00 21.29 721 PRO B N 1
ATOM 1702 C CA . PRO B 1 22 ? -3.906 38.171 34.501 1.00 23.00 721 PRO B CA 1
ATOM 1703 C C . PRO B 1 22 ? -4.656 36.891 34.096 1.00 23.99 721 PRO B C 1
ATOM 1704 O O . PRO B 1 22 ? -5.795 36.653 34.543 1.00 23.53 721 PRO B O 1
ATOM 1708 N N . ARG B 1 23 ? -4.030 36.057 33.258 1.00 19.75 722 ARG B N 1
ATOM 1709 C CA . ARG B 1 23 ? -4.746 34.866 32.774 1.00 18.88 722 ARG B CA 1
ATOM 1710 C C . ARG B 1 23 ? -4.823 33.761 33.848 1.00 16.88 722 ARG B C 1
ATOM 1711 O O . ARG B 1 23 ? -3.981 33.654 34.779 1.00 20.90 722 ARG B O 1
ATOM 1719 N N . SER B 1 24 ? -5.871 32.944 33.747 1.00 16.87 723 SER B N 1
ATOM 1720 C CA . SER B 1 24 ? -6.100 31.798 34.569 1.00 16.63 723 SER B CA 1
ATOM 1721 C C . SER B 1 24 ? -6.356 30.550 33.690 1.00 16.40 723 SER B C 1
ATOM 1722 O O . SER B 1 24 ? -6.806 30.732 32.543 1.00 18.21 723 SER B O 1
ATOM 1725 N N . PHE B 1 25 ? -6.117 29.353 34.246 1.00 15.90 724 PHE B N 1
ATOM 1726 C CA . PHE B 1 25 ? -6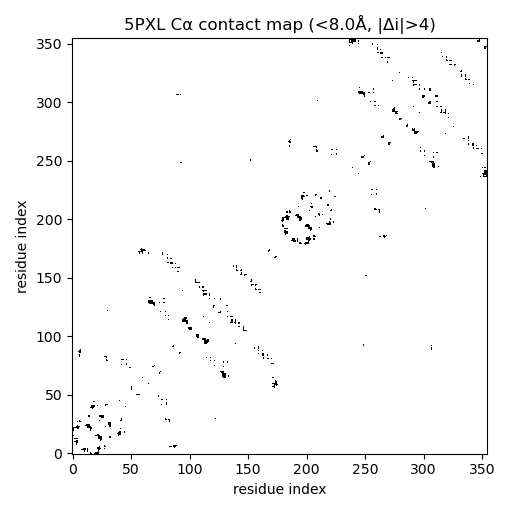.217 28.108 33.455 1.00 15.21 724 PHE B CA 1
ATOM 1727 C C . PHE B 1 25 ? -6.679 26.994 34.236 1.00 15.05 724 PHE B C 1
ATOM 1728 O O . PHE B 1 25 ? -6.243 26.784 35.436 1.00 15.61 724 PHE B O 1
ATOM 1736 N N . HIS B 1 26 ? -7.477 26.077 33.689 1.00 16.12 725 HIS B N 1
ATOM 1737 C CA . HIS B 1 26 ? -7.555 24.703 34.184 1.00 16.34 725 HIS B CA 1
ATOM 1738 C C . HIS B 1 26 ? -6.223 23.961 34.009 1.00 17.48 725 HIS B C 1
ATOM 1739 O O . HIS B 1 26 ? -5.462 24.188 33.029 1.00 15.59 725 HIS B O 1
ATOM 1746 N N . GLU B 1 27 ? -5.909 23.056 34.912 1.00 17.08 726 GLU B N 1
ATOM 1747 C CA . GLU B 1 27 ? -4.668 22.282 34.906 1.00 18.01 726 GLU B CA 1
ATOM 1748 C C . GLU B 1 27 ? -4.405 21.694 33.485 1.00 16.23 726 GLU B C 1
ATOM 1749 O O . GLU B 1 27 ? -3.266 21.802 33.026 1.00 17.68 726 GLU B O 1
ATOM 1755 N N . HIS B 1 28 ? -5.392 21.035 32.887 1.00 16.70 727 HIS B N 1
ATOM 1756 C CA . HIS B 1 28 ? -5.193 20.375 31.607 1.00 18.13 727 HIS B CA 1
ATOM 1757 C C . HIS B 1 28 ? -5.701 21.114 30.414 1.00 17.50 727 HIS B C 1
ATOM 1758 O O . HIS B 1 28 ? -5.649 20.591 29.299 1.00 17.49 727 HIS B O 1
ATOM 1765 N N . CYS B 1 29 ? -6.171 22.327 30.641 1.00 14.55 728 CYS B N 1
ATOM 1766 C CA . CYS B 1 29 ? -6.408 23.280 29.542 1.00 14.86 728 CYS B CA 1
ATOM 1767 C C . CYS B 1 29 ? -5.146 24.020 29.154 1.00 14.87 728 CYS B C 1
ATOM 1768 O O . CYS B 1 29 ? -4.873 24.181 27.928 1.00 14.31 728 CYS B O 1
ATOM 1771 N N . HIS B 1 30 ? -4.284 24.350 30.092 1.00 13.69 729 HIS B N 1
ATOM 1772 C CA . HIS B 1 30 ? -2.968 24.866 29.742 1.00 14.00 729 HIS B CA 1
ATOM 1773 C C . HIS B 1 30 ? -2.224 23.732 29.052 1.00 13.96 729 HIS B C 1
ATOM 1774 O O . HIS B 1 30 ? -2.430 22.574 29.409 1.00 14.77 729 HIS B O 1
ATOM 1781 N N . ILE B 1 31 ? -1.301 24.126 28.148 1.00 14.03 730 ILE B N 1
ATOM 1782 C CA . ILE B 1 31 ? -0.364 23.184 27.467 1.00 13.73 730 ILE B CA 1
ATOM 1783 C C . ILE B 1 31 ? 1.022 23.777 27.633 1.00 15.87 730 ILE B C 1
ATOM 1784 O O . ILE B 1 31 ? 1.197 24.939 27.317 1.00 16.47 730 ILE B O 1
ATOM 1789 N N . PRO B 1 32 ? 2.027 23.013 28.151 1.00 16.89 731 PRO B N 1
ATOM 1790 C CA . PRO B 1 32 ? 1.840 21.763 28.892 1.00 16.37 731 PRO B CA 1
ATOM 1791 C C . PRO B 1 32 ? 0.999 21.909 30.146 1.00 16.71 731 PR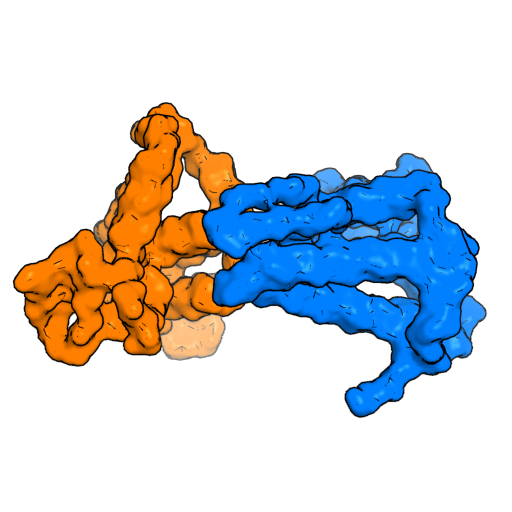O B C 1
ATOM 1792 O O . PRO B 1 32 ? 0.692 23.048 30.531 1.00 17.68 731 PRO B O 1
ATOM 1796 N N . SER B 1 33 ? 0.492 20.810 30.674 1.00 17.98 732 SER B N 1
ATOM 1797 C CA . SER B 1 33 ? -0.308 20.938 31.873 1.00 21.67 732 SER B CA 1
ATOM 1798 C C . SER B 1 33 ? 0.359 21.719 32.992 1.00 24.31 732 SER B C 1
ATOM 1799 O O . SER B 1 33 ? 1.599 21.779 33.135 1.00 23.01 732 SER B O 1
ATOM 1802 N N . VAL B 1 34 ? -0.462 22.432 33.750 1.00 22.27 733 VAL B N 1
ATOM 1803 C CA . VAL B 1 34 ? 0.080 23.334 34.783 1.00 20.94 733 VAL B CA 1
ATOM 1804 C C . VAL B 1 34 ? 0.970 22.534 35.753 1.00 23.74 733 VAL B C 1
ATOM 1805 O O . VAL B 1 34 ? 0.571 21.448 36.123 1.00 23.00 733 VAL B O 1
ATOM 1809 N N . GLU B 1 35 ? 2.193 23.034 36.042 1.00 28.53 734 GLU B N 1
ATOM 1810 C CA . GLU B 1 35 ? 3.052 22.532 37.168 1.00 33.44 734 GLU B CA 1
ATOM 1811 C C . GLU B 1 35 ? 2.414 23.013 38.498 1.00 31.11 734 GLU B C 1
ATOM 1812 O O . GLU B 1 35 ? 2.589 24.165 38.901 1.00 33.55 734 GLU B O 1
ATOM 1818 N N . ALA B 1 36 ? 1.584 22.160 39.084 1.00 32.99 735 ALA B N 1
ATOM 1819 C CA . ALA B 1 36 ? 0.791 22.481 40.282 1.00 35.84 735 ALA B CA 1
ATOM 1820 C C . ALA B 1 36 ? 1.650 22.794 41.525 1.00 44.07 735 ALA B C 1
ATOM 1821 O O . ALA B 1 36 ? 1.209 23.557 42.421 1.00 41.63 735 ALA B O 1
ATOM 1823 N N . ASN B 1 37 ? 2.820 22.149 41.569 1.00 42.77 736 ASN B N 1
ATOM 1824 C CA . ASN B 1 37 ? 3.873 22.349 42.571 1.00 53.41 736 ASN B CA 1
ATOM 1825 C C . ASN B 1 37 ? 4.666 23.680 42.499 1.00 57.30 736 ASN B C 1
ATOM 1826 O O . ASN B 1 37 ? 5.339 24.020 43.478 1.00 51.98 736 ASN B O 1
ATOM 1831 N N . LYS B 1 38 ? 4.642 24.386 41.349 1.00 54.13 737 LYS B N 1
ATOM 1832 C CA . LYS B 1 38 ? 5.545 25.543 41.079 1.00 56.55 737 LYS B CA 1
ATOM 1833 C C . LYS B 1 38 ? 4.969 26.856 41.539 1.00 55.49 737 LYS B C 1
ATOM 1834 O O . LYS B 1 38 ? 3.781 27.105 41.358 1.00 45.57 737 LYS B O 1
ATOM 1840 N N . ASN B 1 39 ? 5.833 27.708 42.098 1.00 58.93 738 ASN B N 1
ATOM 1841 C CA . ASN B 1 39 ? 5.400 28.979 42.665 1.00 58.61 738 ASN B CA 1
ATOM 1842 C C . ASN B 1 39 ? 6.604 29.927 42.846 1.00 55.16 738 ASN B C 1
ATOM 1843 O O . ASN B 1 39 ? 7.348 29.767 43.785 1.00 64.28 738 ASN B O 1
ATOM 1848 N N . PRO B 1 40 ? 6.795 30.925 41.988 1.00 47.70 739 PRO B N 1
ATOM 1849 C CA . PRO B 1 40 ? 5.779 31.404 41.074 1.00 42.04 739 PRO B CA 1
ATOM 1850 C C . PRO B 1 40 ? 5.742 30.551 39.792 1.00 32.51 739 PRO B C 1
ATOM 1851 O O . PRO B 1 40 ? 6.740 29.924 39.378 1.00 38.19 739 PRO B O 1
ATOM 1855 N N . TRP B 1 41 ? 4.554 30.534 39.199 1.00 27.61 740 TRP B N 1
ATOM 1856 C CA . TRP B 1 41 ? 4.281 29.821 37.927 1.00 23.26 740 TRP B CA 1
ATOM 1857 C C . TRP B 1 41 ? 3.918 30.863 36.901 1.00 25.38 740 TRP B C 1
ATOM 1858 O O . TRP B 1 41 ? 3.003 31.681 37.144 1.00 23.72 740 TRP B O 1
ATOM 1869 N N . SER B 1 42 ? 4.549 30.831 35.723 1.00 20.93 741 SER B N 1
ATOM 1870 C CA . SER B 1 42 ? 4.237 31.687 34.583 1.00 21.46 741 SER B CA 1
ATOM 1871 C C . SER B 1 42 ? 3.633 30.816 33.472 1.00 22.08 741 SER B C 1
ATOM 1872 O O . SER B 1 42 ? 4.140 29.677 33.198 1.00 19.24 741 SER B O 1
ATOM 1875 N N . CYS B 1 43 ? 2.586 31.348 32.814 1.00 17.30 742 CYS B N 1
ATOM 1876 C CA . CYS B 1 43 ? 1.892 30.663 31.730 1.00 17.40 742 CYS B CA 1
ATOM 1877 C C . CYS B 1 43 ? 2.682 30.632 30.442 1.00 15.42 742 CYS B C 1
ATOM 1878 O O . CYS B 1 43 ? 3.642 31.432 30.311 1.00 15.42 742 CYS B O 1
ATOM 1881 N N . ILE B 1 44 ? 2.136 29.919 29.441 1.00 14.64 743 ILE B N 1
ATOM 1882 C CA . ILE B 1 44 ? 2.786 29.867 28.168 1.00 15.71 743 ILE B CA 1
ATOM 1883 C C . ILE B 1 44 ? 2.766 31.137 27.381 1.00 15.95 743 ILE B C 1
ATOM 1884 O O . ILE B 1 44 ? 3.676 31.447 26.639 1.00 17.20 743 ILE B O 1
ATOM 1889 N N . PHE B 1 45 ? 1.717 31.952 27.586 1.00 16.08 744 PHE B N 1
ATOM 1890 C CA . PHE B 1 45 ? 1.719 33.263 26.885 1.00 16.37 744 PHE B CA 1
ATOM 1891 C C . PHE B 1 45 ? 2.896 34.116 27.390 1.00 16.83 744 PHE B C 1
ATOM 1892 O O . PHE B 1 45 ? 3.632 34.772 26.589 1.00 17.98 744 PHE B O 1
ATOM 1900 N N . CYS B 1 46 ? 3.095 34.119 28.706 1.00 16.66 745 CYS B N 1
ATOM 1901 C CA . CYS B 1 46 ? 4.222 34.841 29.360 1.00 18.88 745 CYS B CA 1
ATOM 1902 C C . CYS B 1 46 ? 5.599 34.312 28.887 1.00 17.38 745 CYS B C 1
ATOM 1903 O O . CYS B 1 46 ? 6.543 35.067 28.520 1.00 18.97 745 CYS B O 1
ATOM 1906 N N . ARG B 1 47 ? 5.694 32.960 28.878 1.00 17.72 746 ARG B N 1
ATOM 1907 C CA . ARG B 1 47 ? 6.959 32.329 28.451 1.00 17.12 746 ARG B CA 1
ATOM 1908 C C . ARG B 1 47 ? 7.301 32.564 27.020 1.00 16.88 746 ARG B C 1
ATOM 1909 O O . ARG B 1 47 ? 8.482 32.822 26.663 1.00 18.31 746 ARG B O 1
ATOM 1917 N N . ILE B 1 48 ? 6.343 32.518 26.124 1.00 16.81 747 ILE B N 1
ATOM 1918 C CA . ILE B 1 48 ? 6.490 32.858 24.740 1.00 18.03 747 ILE B CA 1
ATOM 1919 C C . ILE B 1 48 ? 6.894 34.328 24.585 1.00 19.33 747 ILE B C 1
ATOM 1920 O O . ILE B 1 48 ? 7.788 34.645 23.788 1.00 19.37 747 ILE B O 1
ATOM 1925 N N . LYS B 1 49 ? 6.217 35.225 25.261 1.00 18.67 748 LYS B N 1
ATOM 1926 C CA . LYS B 1 49 ? 6.610 36.662 25.165 1.00 22.81 748 LYS B CA 1
ATOM 1927 C C . LYS B 1 49 ? 8.043 36.868 25.612 1.00 22.57 748 LYS B C 1
ATOM 1928 O O . LYS B 1 49 ? 8.766 37.673 25.011 1.00 22.01 748 LYS B O 1
ATOM 1934 N N . THR B 1 50 ? 8.466 36.215 26.689 1.00 21.15 749 THR B N 1
ATOM 1935 C CA . THR B 1 50 ? 9.871 36.314 27.149 1.00 23.61 749 THR B CA 1
ATOM 1936 C C . THR B 1 50 ? 10.839 35.960 26.008 1.00 23.42 749 THR B C 1
ATOM 1937 O O . THR B 1 50 ? 11.807 36.708 25.702 1.00 24.86 749 THR B O 1
ATOM 1941 N N . ILE B 1 51 ? 10.580 34.889 25.281 1.00 21.13 750 ILE B N 1
ATOM 1942 C CA . ILE B 1 51 ? 11.409 34.473 24.181 1.00 22.27 750 ILE B CA 1
ATOM 1943 C C . ILE B 1 51 ? 11.364 35.506 23.073 1.00 23.86 750 ILE B C 1
ATOM 1944 O O . ILE B 1 51 ? 12.439 35.838 22.496 1.00 23.10 750 ILE B O 1
ATOM 1949 N N . GLN B 1 52 ? 10.179 36.023 22.775 1.00 22.39 751 GLN B N 1
ATOM 1950 C CA . GLN B 1 52 ? 10.007 36.983 21.691 1.00 25.62 751 GLN B CA 1
ATOM 1951 C C . GLN B 1 52 ? 10.760 38.263 21.965 1.00 24.73 751 GLN B C 1
ATOM 1952 O O . GLN B 1 52 ? 11.341 38.887 21.046 1.00 31.94 751 GLN B O 1
ATOM 1958 N N . GLU B 1 53 ? 10.805 38.671 23.216 1.00 24.60 752 GLU B N 1
ATOM 1959 C CA . GLU B 1 53 ? 11.442 39.921 23.650 1.00 24.65 752 GLU B CA 1
ATOM 1960 C C . GLU B 1 53 ? 12.969 39.871 23.834 1.00 29.59 752 GLU B C 1
ATOM 1961 O O . GLU B 1 53 ? 13.599 40.951 24.004 1.00 26.05 752 GLU B O 1
ATOM 1967 N N . ARG B 1 54 ? 13.577 38.668 23.738 1.00 26.09 753 ARG B N 1
ATOM 1968 C CA . ARG B 1 54 ? 14.971 38.508 24.073 1.00 23.74 753 ARG B CA 1
ATOM 1969 C C . ARG B 1 54 ? 15.855 39.360 23.178 1.00 25.34 753 ARG B C 1
ATOM 1970 O O . ARG B 1 54 ? 16.703 40.182 23.669 1.00 24.32 753 ARG B O 1
ATOM 1978 N N . CYS B 1 55 ? 15.654 39.226 21.874 1.00 24.64 754 CYS B N 1
ATOM 1979 C CA . CYS B 1 55 ? 16.479 39.955 20.895 1.00 25.70 754 CYS B CA 1
ATOM 1980 C C . CYS B 1 55 ? 15.627 39.964 19.628 1.00 34.53 754 CYS B C 1
ATOM 1981 O O . CYS B 1 55 ? 15.845 39.159 18.740 1.00 34.98 754 CYS B O 1
ATOM 1984 N N . PRO B 1 56 ? 14.667 40.911 19.553 1.00 36.72 755 PRO B N 1
ATOM 1985 C CA . PRO B 1 56 ? 13.779 40.899 18.391 1.00 44.81 755 PRO B CA 1
ATOM 1986 C C . PRO B 1 56 ? 14.584 41.026 17.067 1.00 56.19 755 PRO B C 1
ATOM 1987 O O . PRO B 1 56 ? 15.234 42.028 16.874 1.00 44.79 755 PRO B O 1
ATOM 1991 N N . GLU B 1 57 ? 14.671 39.950 16.275 1.00 74.07 756 GLU B N 1
ATOM 1992 C CA . GLU B 1 57 ? 14.867 40.037 14.823 1.00 84.32 756 GLU B CA 1
ATOM 1993 C C . GLU B 1 57 ? 13.423 39.904 14.366 1.00 100.20 756 GLU B C 1
ATOM 1994 O O . GLU B 1 57 ? 12.868 38.811 14.465 1.00 112.23 756 GLU B O 1
ATOM 1996 N N . SER B 1 58 ? 12.823 41.017 13.912 1.00 111.59 757 SER B N 1
ATOM 1997 C CA . SER B 1 58 ? 11.344 41.210 13.801 1.00 119.91 757 SER B CA 1
ATOM 1998 C C . SER B 1 58 ? 10.585 40.094 13.057 1.00 126.34 757 SER B C 1
ATOM 1999 O O . SER B 1 58 ? 11.219 39.152 12.575 1.00 141.47 757 SER B O 1
ATOM 2001 N N . GLN B 1 59 ? 9.251 40.187 12.926 1.00 121.96 758 GLN B N 1
ATOM 2002 C CA . GLN B 1 59 ? 8.490 39.223 12.085 1.00 114.01 758 GLN B CA 1
ATOM 2003 C C . GLN B 1 59 ? 8.944 39.369 10.622 1.00 113.77 758 GLN B C 1
ATOM 2004 O O . GLN B 1 59 ? 8.140 39.300 9.690 1.00 110.80 758 GLN B O 1
ATOM 2006 N N . SER B 1 60 ? 10.272 39.459 10.465 1.00 112.39 759 SER B N 1
ATOM 2007 C CA . SER B 1 60 ? 10.969 39.998 9.307 1.00 104.37 759 SER B CA 1
ATOM 2008 C C . SER B 1 60 ? 11.067 38.904 8.250 1.00 94.47 759 SER B C 1
ATOM 2009 O O . SER B 1 60 ? 11.539 39.148 7.134 1.00 104.36 759 SER B O 1
ATOM 2011 N N . GLY B 1 61 ? 10.658 37.692 8.628 1.00 71.49 760 GLY B N 1
ATOM 2012 C CA . GLY B 1 61 ? 10.182 36.710 7.689 1.00 61.50 760 GLY B CA 1
ATOM 2013 C C . GLY B 1 61 ? 11.066 35.493 7.763 1.00 57.53 760 GLY B C 1
ATOM 2014 O O . GLY B 1 61 ? 12.297 35.615 7.677 1.00 52.25 760 GLY B O 1
ATOM 2015 N N . HIS B 1 62 ? 10.431 34.335 7.955 1.00 42.68 761 HIS B N 1
ATOM 2016 C CA . HIS B 1 62 ? 11.011 33.043 7.655 1.00 41.13 761 HIS B CA 1
ATOM 2017 C C . HIS B 1 62 ? 10.159 32.317 6.612 1.00 36.25 761 HIS B C 1
ATOM 2018 O O . HIS B 1 62 ? 8.977 32.665 6.404 1.00 39.05 761 HIS B O 1
ATOM 2025 N N . GLN B 1 63 ? 10.720 31.308 5.941 1.00 30.76 762 GLN B N 1
ATOM 2026 C CA . GLN B 1 63 ? 9.935 30.553 5.020 1.00 30.44 762 GLN B CA 1
ATOM 2027 C C . GLN B 1 63 ? 9.380 29.348 5.707 1.00 28.28 762 GLN B C 1
ATOM 2028 O O . GLN B 1 63 ? 10.111 28.767 6.568 1.00 29.76 762 GLN B O 1
ATOM 2034 N N . GLU B 1 64 ? 8.218 28.894 5.295 1.00 27.90 763 GLU B N 1
ATOM 2035 C CA . GLU B 1 64 ? 7.575 27.726 5.908 1.00 24.73 763 GLU B CA 1
ATOM 2036 C C . GLU B 1 64 ? 8.473 26.471 5.796 1.00 27.33 763 GLU B C 1
ATOM 2037 O O . GLU B 1 64 ? 8.688 25.771 6.819 1.00 25.66 763 GLU B O 1
ATOM 2043 N N . SER B 1 65 ? 9.070 26.199 4.625 1.00 25.17 764 SER B N 1
ATOM 2044 C CA A SER B 1 65 ? 9.958 25.034 4.461 0.71 24.36 764 SER B CA 1
ATOM 2045 C CA B SER B 1 65 ? 9.958 25.040 4.468 0.29 24.38 764 SER B CA 1
ATOM 2046 C C . SER B 1 65 ? 11.086 24.985 5.468 1.00 23.89 764 SER B C 1
ATOM 2047 O O . SER B 1 65 ? 11.403 23.888 5.974 1.00 27.56 764 SER B O 1
ATOM 2052 N N . GLU B 1 66 ? 11.655 26.109 5.820 1.00 22.19 765 GLU B N 1
ATOM 2053 C CA . GLU B 1 66 ? 12.736 26.172 6.772 1.00 25.23 765 GLU B CA 1
ATOM 2054 C C . GLU B 1 66 ? 12.179 25.851 8.179 1.00 25.39 765 GLU B C 1
ATOM 2055 O O . GLU B 1 66 ? 12.759 25.032 8.927 1.00 24.70 765 GLU B O 1
ATOM 2061 N N . VAL B 1 67 ? 11.059 26.503 8.514 1.00 21.35 766 VAL B N 1
ATOM 2062 C CA . VAL B 1 67 ? 10.479 26.310 9.852 1.00 21.23 766 VAL B CA 1
ATOM 2063 C C . VAL B 1 67 ? 10.106 24.880 10.040 1.00 17.92 766 VAL B C 1
ATOM 2064 O O . VAL B 1 67 ? 10.388 24.318 11.190 1.00 17.83 766 VAL B O 1
ATOM 2068 N N . LEU B 1 68 ? 9.565 24.203 9.079 1.00 18.70 767 LEU B N 1
ATOM 2069 C CA . LEU B 1 68 ? 9.195 22.842 9.246 1.00 18.22 767 LEU B CA 1
ATOM 2070 C C . LEU B 1 68 ? 10.358 21.898 9.583 1.00 19.48 767 LEU B C 1
ATOM 2071 O O . LEU B 1 68 ? 10.185 20.884 10.254 1.00 18.65 767 LEU B O 1
ATOM 2076 N N . MET B 1 69 ? 11.519 22.243 9.053 1.00 20.64 768 MET B N 1
ATOM 2077 C CA . MET B 1 69 ? 12.695 21.394 9.277 1.00 20.84 768 MET B CA 1
ATOM 2078 C C . MET B 1 69 ? 13.376 21.652 10.629 1.00 22.32 768 MET B C 1
ATOM 2079 O O . MET B 1 69 ? 14.316 20.919 10.972 1.00 21.68 768 MET B O 1
ATOM 2084 N N . ARG B 1 70 ? 12.913 22.606 11.460 1.00 17.66 769 ARG B N 1
ATOM 2085 C CA . ARG B 1 70 ? 13.497 22.858 12.712 1.00 18.42 769 ARG B CA 1
ATOM 2086 C C . ARG B 1 70 ? 13.286 21.652 13.651 1.00 17.78 769 ARG B C 1
ATOM 2087 O O . ARG B 1 70 ? 12.174 21.145 13.808 1.00 17.38 769 ARG B O 1
ATOM 2095 N N . GLN B 1 71 ? 14.375 21.244 14.333 1.00 17.97 770 GLN B N 1
ATOM 2096 C CA . GLN B 1 71 ? 14.254 20.184 15.309 1.00 17.40 770 GLN B CA 1
ATOM 2097 C C . GLN B 1 71 ? 13.538 20.732 16.549 1.00 17.44 770 GLN B C 1
ATOM 2098 O O . GLN B 1 71 ? 13.556 21.912 16.865 1.00 16.69 770 GLN B O 1
ATOM 2104 N N . MET B 1 72 ? 12.888 19.800 17.232 1.00 15.87 771 MET B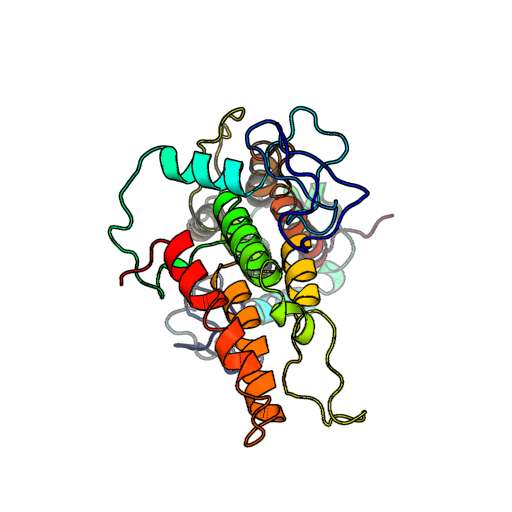 N 1
ATOM 2105 C CA . MET B 1 72 ? 12.063 20.100 18.473 1.00 14.70 771 MET B CA 1
ATOM 2106 C C . MET B 1 72 ? 12.891 20.260 19.705 1.00 14.84 771 MET B C 1
ATOM 2107 O O . MET B 1 72 ? 12.707 19.630 20.727 1.00 15.55 771 MET B O 1
ATOM 2112 N N . LEU B 1 73 ? 13.854 21.224 19.640 1.00 14.85 772 LEU B N 1
ATOM 2113 C CA . LEU B 1 73 ? 14.517 21.727 20.787 1.00 15.46 772 LEU B CA 1
ATOM 2114 C C . LEU B 1 73 ? 13.486 22.400 21.778 1.00 14.97 772 LEU B C 1
ATOM 2115 O O . LEU B 1 73 ? 12.332 22.705 21.360 1.00 15.48 772 LEU B O 1
ATOM 2120 N N . PRO B 1 74 ? 13.909 22.637 23.014 1.00 14.21 773 PRO B N 1
ATOM 2121 C CA . PRO B 1 74 ? 12.933 23.191 24.038 1.00 14.33 773 PRO B CA 1
ATOM 2122 C C . PRO B 1 74 ? 12.066 24.358 23.534 1.00 16.08 773 PRO B C 1
ATOM 2123 O O . PRO B 1 74 ? 10.819 24.325 23.752 1.00 16.10 773 PRO B O 1
ATOM 2127 N N . GLU B 1 75 ? 12.645 25.354 22.893 1.00 15.11 774 GLU B N 1
ATOM 2128 C CA . GLU B 1 75 ? 11.805 26.538 22.523 1.00 16.67 774 GLU B CA 1
ATOM 2129 C C . GLU B 1 75 ? 10.872 26.163 21.411 1.00 16.63 774 GLU B C 1
ATOM 2130 O O . GLU B 1 75 ? 9.720 26.689 21.318 1.00 16.67 774 GLU B O 1
ATOM 2136 N N . GLU B 1 76 ? 11.212 25.264 20.450 1.00 15.27 775 GLU B N 1
ATOM 2137 C CA . GLU B 1 76 ? 10.377 24.894 19.367 1.00 15.64 775 GLU B CA 1
ATOM 2138 C C . GLU B 1 76 ? 9.219 23.978 19.880 1.00 15.28 775 GLU B C 1
ATOM 2139 O O . GLU B 1 76 ? 8.076 24.102 19.421 1.00 16.35 775 GLU B O 1
ATOM 2145 N N . GLN B 1 77 ? 9.541 23.108 20.836 1.00 14.23 776 GLN B N 1
ATOM 2146 C CA . GLN B 1 77 ? 8.537 22.327 21.551 1.00 14.14 776 GLN B CA 1
ATOM 2147 C C . GLN B 1 77 ? 7.495 23.262 22.205 1.00 14.35 776 GLN B C 1
ATOM 2148 O O . GLN B 1 77 ? 6.277 23.022 22.014 1.00 13.95 776 GLN B O 1
ATOM 2154 N N . LEU B 1 78 ? 8.004 24.269 22.903 1.00 13.59 777 LEU B N 1
ATOM 2155 C CA . LEU B 1 78 ? 7.088 25.247 23.565 1.00 14.52 777 LEU B CA 1
ATOM 2156 C C . LEU B 1 78 ? 6.245 25.930 22.474 1.00 16.89 777 LEU B C 1
ATOM 2157 O O . LEU B 1 78 ? 5.002 26.185 22.705 1.00 15.03 777 LEU B O 1
ATOM 2162 N N . LYS B 1 79 ? 6.832 26.404 21.385 1.00 14.88 778 LYS B N 1
ATOM 2163 C CA . LYS B 1 79 ? 6.071 27.093 20.339 1.00 15.03 778 LYS B CA 1
ATOM 2164 C C . LYS B 1 79 ? 4.973 26.252 19.778 1.00 15.08 778 LYS B C 1
ATOM 2165 O O . LYS B 1 79 ? 3.814 26.689 19.526 1.00 14.86 778 LYS B O 1
ATOM 2171 N N . CYS B 1 80 ? 5.171 24.951 19.592 1.00 13.55 779 CYS B N 1
ATOM 2172 C CA . CYS B 1 80 ? 4.144 24.076 19.145 1.00 14.27 779 CYS B CA 1
ATOM 2173 C C . CYS B 1 80 ? 3.054 23.830 20.167 1.00 13.33 779 CYS B C 1
ATOM 2174 O O . CYS B 1 80 ? 1.891 23.758 19.797 1.00 13.90 779 CYS B O 1
ATOM 2177 N N . GLU B 1 81 ? 3.493 23.700 21.440 1.00 12.36 780 GLU B N 1
ATOM 2178 C CA . GLU B 1 81 ? 2.487 23.615 22.487 1.00 12.15 780 GLU B CA 1
ATOM 2179 C C . GLU B 1 81 ? 1.570 24.913 22.499 1.00 12.56 780 GLU B C 1
ATOM 2180 O O . GLU B 1 81 ? 0.369 24.771 22.699 1.00 12.87 780 GLU B O 1
ATOM 2186 N N . PHE B 1 82 ? 2.162 26.052 22.302 1.00 12.21 781 PHE B N 1
ATOM 2187 C CA . PHE B 1 82 ? 1.390 27.316 22.311 1.00 12.82 781 PHE B CA 1
ATOM 2188 C C . PHE B 1 82 ? 0.475 27.309 21.133 1.00 14.64 781 PHE B C 1
ATOM 2189 O O . PHE B 1 82 ? -0.725 27.684 21.246 1.00 14.69 781 PHE B O 1
ATOM 2197 N N . LEU B 1 83 ? 0.911 26.889 19.937 1.00 13.55 782 LEU B N 1
ATOM 2198 C CA . LEU B 1 83 ? 0.108 26.811 18.779 1.00 13.75 782 LEU B CA 1
ATOM 2199 C C . LEU B 1 83 ? -1.070 25.928 18.990 1.00 13.33 782 LEU B C 1
ATOM 2200 O O . LEU B 1 83 ? -2.264 26.200 18.571 1.00 14.38 782 LEU B O 1
ATOM 2205 N N . LEU B 1 84 ? -0.822 24.742 19.549 1.00 13.39 783 LEU B N 1
ATOM 2206 C CA . LEU B 1 84 ? -1.917 23.827 19.822 1.00 13.23 783 LEU B CA 1
ATOM 2207 C C . LEU B 1 84 ? -2.959 24.461 20.819 1.00 12.97 783 LEU B C 1
ATOM 2208 O O . LEU B 1 84 ? -4.183 24.325 20.584 1.00 13.06 783 LEU B O 1
ATOM 2213 N N . LEU B 1 85 ? -2.397 25.085 21.845 1.00 13.71 784 LEU B N 1
ATOM 2214 C CA . LEU B 1 85 ? -3.294 25.795 22.831 1.00 13.04 784 LEU B CA 1
ATOM 2215 C C . LEU B 1 85 ? -4.156 26.830 22.096 1.00 13.36 784 LEU B C 1
ATOM 2216 O O . LEU B 1 85 ? -5.366 26.928 22.412 1.00 14.11 784 LEU B O 1
ATOM 2221 N N . LYS B 1 86 ? -3.601 27.579 21.156 1.00 12.96 785 LYS B N 1
ATOM 2222 C CA . LYS B 1 86 ? -4.407 28.593 20.406 1.00 13.26 785 LYS B CA 1
ATOM 2223 C C . LYS B 1 86 ? -5.507 27.974 19.705 1.00 14.13 785 LYS B C 1
ATOM 2224 O O . LYS B 1 86 ? -6.628 28.573 19.603 1.00 15.63 785 LYS B O 1
ATOM 2230 N N . VAL B 1 87 ? -5.398 26.800 19.119 1.00 12.59 786 VAL B N 1
ATOM 2231 C CA . VAL B 1 87 ? -6.436 26.101 18.506 1.00 12.47 786 VAL B CA 1
ATOM 2232 C C . VAL B 1 87 ? -7.550 25.706 19.496 1.00 14.35 786 VAL B C 1
ATOM 2233 O O . VAL B 1 87 ? -8.773 25.931 19.290 1.00 14.87 786 VAL B O 1
ATOM 2237 N N . TYR B 1 88 ? -7.159 25.109 20.658 1.00 13.37 787 TYR B N 1
ATOM 2238 C CA . TYR B 1 88 ? -8.167 24.731 21.691 1.00 13.39 787 TYR B CA 1
ATOM 2239 C C . TYR B 1 88 ? -8.892 26.034 22.206 1.00 14.64 787 TYR B C 1
ATOM 2240 O O . TYR B 1 88 ? -10.029 25.836 22.710 1.00 16.39 787 TYR B O 1
ATOM 2249 N N . CYS B 1 89 ? -8.279 27.173 22.169 1.00 12.87 788 CYS B N 1
ATOM 2250 C CA . CYS B 1 89 ? -8.934 28.463 22.638 1.00 14.32 788 CYS B CA 1
ATOM 2251 C C . CYS B 1 89 ? -10.183 28.690 21.814 1.00 16.42 788 CYS B C 1
ATOM 2252 O O . CYS B 1 89 ? -11.113 29.412 22.311 1.00 17.81 788 CYS B O 1
ATOM 2255 N N . ASP B 1 90 ? -10.331 28.202 20.591 1.00 14.45 789 ASP B N 1
ATOM 2256 C CA . ASP B 1 90 ? -11.560 28.431 19.758 1.00 14.87 789 ASP B CA 1
ATOM 2257 C C . ASP B 1 90 ? -12.554 27.464 20.175 1.00 16.09 789 ASP B C 1
ATOM 2258 O O . ASP B 1 90 ? -12.354 26.271 20.232 1.00 16.63 789 ASP B O 1
ATOM 2263 N N . SER B 1 91 ? -13.864 27.881 20.404 1.00 17.52 790 SER B N 1
ATOM 2264 C CA . SER B 1 91 ? -14.848 26.982 20.847 1.00 17.70 790 SER B CA 1
ATOM 2265 C C . SER B 1 91 ? -15.146 25.870 19.807 1.00 16.95 790 SER B C 1
ATOM 2266 O O . SER B 1 91 ? -15.555 24.754 20.153 1.00 17.85 790 SER B O 1
ATOM 2269 N N . LYS B 1 92 ? -14.877 26.181 18.503 1.00 16.26 791 LYS B N 1
ATOM 2270 C CA . LYS B 1 92 ? -15.138 25.180 17.482 1.00 16.55 791 LYS B CA 1
ATOM 2271 C C . LYS B 1 92 ? -14.123 23.994 17.464 1.00 16.20 791 LYS B C 1
ATOM 2272 O O . LYS B 1 92 ? -14.331 23.007 16.826 1.00 18.01 791 LYS B O 1
ATOM 2278 N N . SER B 1 93 ? -13.044 24.184 18.291 1.00 16.74 792 SER B N 1
ATOM 2279 C CA . SER B 1 93 ? -12.122 23.029 18.491 1.00 15.58 792 SER B CA 1
ATOM 2280 C C . SER B 1 93 ? -12.753 21.865 19.093 1.00 16.87 792 SER B C 1
ATOM 2281 O O . SER B 1 93 ? -12.242 20.699 18.948 1.00 17.67 792 SER B O 1
ATOM 2284 N N . CYS B 1 94 ? -13.942 21.954 19.734 1.00 15.86 793 CYS B N 1
ATOM 2285 C CA . CYS B 1 94 ? -14.580 20.790 20.296 1.00 16.80 793 CYS B CA 1
ATOM 2286 C C . CYS B 1 94 ? -14.817 19.647 19.303 1.00 17.73 793 CYS B C 1
ATOM 2287 O O . CYS B 1 94 ? -14.779 18.459 19.683 1.00 18.86 793 CYS B O 1
ATOM 2290 N N . PHE B 1 95 ? -15.142 20.036 18.047 1.00 15.46 794 PHE B N 1
ATOM 2291 C CA . PHE B 1 95 ? -15.444 19.075 17.069 1.00 15.95 794 PHE B CA 1
ATOM 2292 C C . PHE B 1 95 ? -14.237 18.189 16.679 1.00 17.35 794 PHE B C 1
ATOM 2293 O O . PHE B 1 95 ? -14.436 17.116 16.161 1.00 18.92 794 PHE B O 1
ATOM 2301 N N . PHE B 1 96 ? -13.051 18.686 16.977 1.00 16.96 795 PHE B N 1
ATOM 2302 C CA . PHE B 1 96 ? -11.787 18.082 16.530 1.00 14.66 795 PHE B CA 1
ATOM 2303 C C . PHE B 1 96 ? -11.060 17.535 17.734 1.00 15.22 795 PHE B C 1
ATOM 2304 O O . PHE B 1 96 ? -9.891 17.008 17.478 1.00 16.52 795 PHE B O 1
ATOM 2312 N N . ALA B 1 97 ? -11.546 17.571 18.939 1.00 15.95 796 ALA B N 1
ATOM 2313 C CA . ALA B 1 97 ? -10.720 17.236 20.139 1.00 15.95 796 ALA B CA 1
ATOM 2314 C C . ALA B 1 97 ? -10.593 15.774 20.328 1.00 16.58 796 ALA B C 1
ATOM 2315 O O . ALA B 1 97 ? -9.461 15.298 20.641 1.00 16.62 796 ALA B O 1
ATOM 2317 N N . SER B 1 98 ? -11.655 15.002 20.268 1.00 17.11 797 SER B N 1
ATOM 2318 C CA . SER B 1 98 ? -11.741 13.607 20.590 1.00 18.33 797 SER B CA 1
ATOM 2319 C C . SER B 1 98 ? -11.717 12.722 19.346 1.00 19.61 797 SER B C 1
ATOM 2320 O O . SER B 1 98 ? -11.866 13.226 18.211 1.00 20.09 797 SER B O 1
ATOM 2323 N N . GLU B 1 99 ? -11.526 11.404 19.511 1.00 20.10 798 GLU B N 1
ATOM 2324 C CA . GLU B 1 99 ? -11.499 10.448 18.402 1.00 23.20 798 GLU B CA 1
ATOM 2325 C C . GLU B 1 99 ? -12.785 10.450 17.587 1.00 28.68 798 GLU B C 1
ATOM 2326 O O . GLU B 1 99 ? -13.882 10.265 18.128 1.00 28.18 798 GLU B O 1
ATOM 2332 N N . PRO B 1 100 ? -12.683 10.742 16.287 1.00 26.48 799 PRO B N 1
ATOM 2333 C CA . PRO B 1 100 ? -13.937 10.815 15.587 1.00 31.75 799 PRO B CA 1
ATOM 2334 C C . PRO B 1 100 ? -14.539 9.446 15.337 1.00 34.35 799 PRO B C 1
ATOM 2335 O O . PRO B 1 100 ? -13.850 8.426 15.290 1.00 32.30 799 PRO B O 1
ATOM 2339 N N . TYR B 1 101 ? -15.861 9.464 15.273 1.00 43.87 800 TYR B N 1
ATOM 2340 C CA . TYR B 1 101 ? -16.652 8.339 14.828 1.00 50.37 800 TYR B CA 1
ATOM 2341 C C . TYR B 1 101 ? -16.945 8.543 13.328 1.00 45.88 800 TYR B C 1
ATOM 2342 O O . TYR B 1 101 ? -17.469 9.622 12.911 1.00 45.76 800 TYR B O 1
ATOM 2351 N N . TYR B 1 102 ? -16.598 7.554 12.508 1.00 43.59 801 TYR B N 1
ATOM 2352 C CA . TYR B 1 102 ? -16.893 7.698 11.096 1.00 39.97 801 TYR B CA 1
ATOM 2353 C C . TYR B 1 102 ? -17.978 6.683 10.609 1.00 44.66 801 TYR B C 1
ATOM 2354 O O . TYR B 1 102 ? -19.201 6.999 10.650 1.00 41.28 801 TYR B O 1
ATOM 2363 N N . ASN B 1 103 ? -17.511 5.504 10.163 1.00 50.95 802 ASN B N 1
ATOM 2364 C CA . ASN B 1 103 ? -18.302 4.410 9.570 1.00 52.85 802 ASN B CA 1
ATOM 2365 C C . ASN B 1 103 ? -18.051 3.171 10.460 1.00 68.42 802 ASN B C 1
ATOM 2366 O O . ASN B 1 103 ? -17.341 2.255 10.027 1.00 90.46 802 ASN B O 1
ATOM 2371 N N . ARG B 1 104 ? -18.578 3.131 11.690 1.00 83.92 803 ARG B N 1
ATOM 2372 C CA . ARG B 1 104 ? -18.275 2.004 12.605 1.00 96.31 803 ARG B CA 1
ATOM 2373 C C . ARG B 1 104 ? -18.572 0.659 11.937 1.00 98.79 803 ARG B C 1
ATOM 2374 O O . ARG B 1 104 ? -19.682 0.468 11.458 1.00 96.89 803 ARG B O 1
ATOM 2376 N N . GLU B 1 105 ? -17.604 -0.256 11.851 1.00 111.04 804 GLU B N 1
ATOM 2377 C CA . GLU B 1 105 ? -16.178 -0.015 12.125 1.00 111.61 804 GLU B CA 1
ATOM 2378 C C . GLU B 1 105 ? -15.386 -0.683 11.006 1.00 114.88 804 GLU B C 1
ATOM 2379 O O . GLU B 1 105 ? -15.003 -0.002 10.044 1.00 117.07 804 GLU B O 1
ATOM 2381 N N . GLY B 1 106 ? -15.178 -2.003 11.098 1.00 112.31 805 GLY B N 1
ATOM 2382 C CA . GLY B 1 106 ? -14.311 -2.721 10.163 1.00 106.04 805 GLY B CA 1
ATOM 2383 C C . GLY B 1 106 ? -13.032 -1.938 9.900 1.00 107.64 805 GLY B C 1
ATOM 2384 O O . GLY B 1 106 ? -12.433 -1.384 10.833 1.00 110.20 805 GLY B O 1
ATOM 2385 N N . SER B 1 107 ? -12.637 -1.874 8.627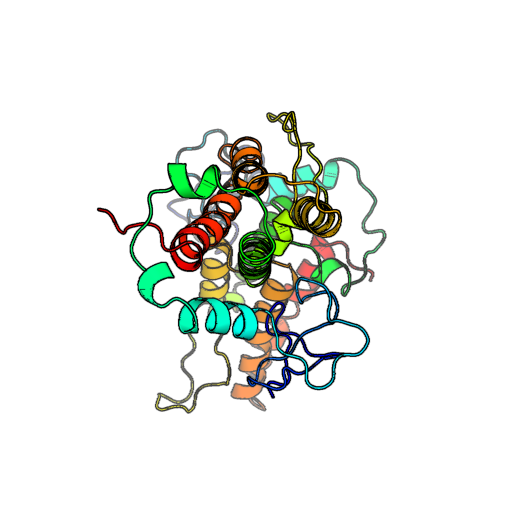 1.00 103.79 806 SER B N 1
ATOM 2386 C CA . SER B 1 107 ? -11.521 -1.040 8.165 1.00 94.78 806 SER B CA 1
ATOM 2387 C C . SER B 1 107 ? -11.960 0.272 7.445 1.00 87.41 806 SER B C 1
ATOM 2388 O O . SER B 1 107 ? -11.120 0.925 6.812 1.00 90.36 806 SER B O 1
ATOM 2390 N N . GLN B 1 108 ? -13.227 0.699 7.576 1.00 74.86 807 GLN B N 1
ATOM 2391 C CA . GLN B 1 108 ? -13.746 1.851 6.772 1.00 67.13 807 GLN B CA 1
ATOM 2392 C C . GLN B 1 108 ? -13.375 3.268 7.320 1.00 50.98 807 GLN B C 1
ATOM 2393 O O . GLN B 1 108 ? -13.917 4.283 6.868 1.00 41.13 807 GLN B O 1
ATOM 2395 N N . GLY B 1 109 ? -12.471 3.346 8.303 1.00 46.05 808 GLY B N 1
ATOM 2396 C CA . GLY B 1 109 ? -11.876 4.628 8.670 1.00 38.31 808 GLY B CA 1
ATOM 2397 C C . GLY B 1 109 ? -10.848 5.137 7.639 1.00 33.84 808 GLY B C 1
ATOM 2398 O O . GLY B 1 109 ? -10.420 4.415 6.722 1.00 34.75 808 GLY B O 1
ATOM 2399 N N . PRO B 1 110 ? -10.371 6.370 7.835 1.00 31.40 809 PRO B N 1
ATOM 2400 C CA . PRO B 1 110 ? -9.407 6.950 6.914 1.00 30.26 809 PRO B CA 1
ATOM 2401 C C . PRO B 1 110 ? -8.034 6.302 7.092 1.00 30.16 809 PRO B C 1
ATOM 2402 O O . PRO B 1 110 ? -7.831 5.566 8.131 1.00 31.04 809 PRO B O 1
ATOM 2406 N N . GLN B 1 111 ? -7.134 6.665 6.180 1.00 30.39 810 GLN B N 1
ATOM 2407 C CA . GLN B 1 111 ? -5.758 6.113 6.175 1.00 35.53 810 GL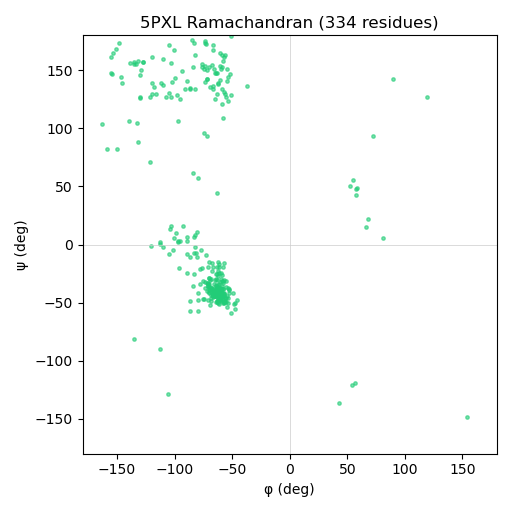N B CA 1
ATOM 2408 C C . GLN B 1 111 ? -5.052 6.415 7.518 1.00 34.44 810 GLN B C 1
ATOM 2409 O O . GLN B 1 111 ? -4.401 5.541 8.105 1.00 33.03 810 GLN B O 1
ATOM 2415 N N . LYS B 1 112 ? -5.169 7.640 8.025 1.00 26.78 811 LYS B N 1
ATOM 2416 C CA . LYS B 1 112 ? -4.603 7.920 9.336 1.00 26.27 811 LYS B CA 1
ATOM 2417 C C . LYS B 1 112 ? -5.616 8.846 10.116 1.00 21.12 811 LYS B C 1
ATOM 2418 O O . LYS B 1 112 ? -5.631 10.057 9.862 1.00 21.54 811 LYS B O 1
ATOM 2424 N N . PRO B 1 113 ? -6.324 8.295 11.096 1.00 22.28 812 PRO B N 1
ATOM 2425 C CA . PRO B 1 113 ? -7.225 9.157 11.905 1.00 22.83 812 PRO B CA 1
ATOM 2426 C C . PRO B 1 113 ? -6.372 10.049 12.811 1.00 23.85 812 PRO B C 1
ATOM 2427 O O . PRO B 1 113 ? -5.213 9.731 13.137 1.00 22.57 812 PRO B O 1
ATOM 2431 N N . MET B 1 114 ? -6.902 11.224 13.098 1.00 20.79 813 MET B N 1
ATOM 2432 C CA . MET B 1 114 ? -6.137 12.216 13.904 1.00 18.48 813 MET B CA 1
ATOM 2433 C C . MET B 1 114 ? -7.110 13.134 14.616 1.00 18.28 813 MET B C 1
ATOM 2434 O O . MET B 1 114 ? -8.231 13.446 14.089 1.00 18.63 813 MET B O 1
ATOM 2439 N N . TRP B 1 115 ? -6.773 13.580 15.800 1.00 15.81 814 TRP B N 1
ATOM 2440 C CA . TRP B 1 115 ? -7.622 14.482 16.609 1.00 14.32 814 TRP B CA 1
ATOM 2441 C C . TRP B 1 115 ? -6.766 15.249 17.562 1.00 15.31 814 TRP B C 1
ATOM 2442 O O . TRP B 1 115 ? -5.575 14.868 17.766 1.00 14.92 814 TRP B O 1
ATOM 2453 N N . LEU B 1 116 ? -7.237 16.362 18.108 1.00 13.82 815 LEU B N 1
ATOM 2454 C CA . LEU B 1 116 ? -6.393 17.240 18.850 1.00 13.64 815 LEU B CA 1
ATOM 2455 C C . LEU B 1 116 ? -5.839 16.572 20.133 1.00 14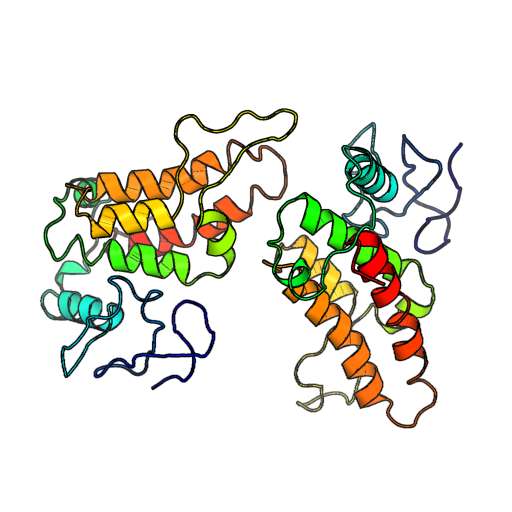.05 815 LEU B C 1
ATOM 2456 O O . LEU B 1 116 ? -4.631 16.768 20.409 1.00 14.08 815 LEU B O 1
ATOM 2461 N N . ASN B 1 117 ? -6.651 15.799 20.824 1.00 13.56 816 ASN B N 1
ATOM 2462 C CA . ASN B 1 117 ? -6.119 15.192 22.047 1.00 13.50 816 ASN B CA 1
ATOM 2463 C C . ASN B 1 117 ? -4.992 14.204 21.667 1.00 13.57 816 ASN B C 1
ATOM 2464 O O . ASN B 1 117 ? -4.089 14.051 22.572 1.00 14.87 816 ASN B O 1
ATOM 2469 N N . LYS B 1 118 ? -4.996 13.565 20.538 1.00 14.15 817 LYS B N 1
ATOM 2470 C CA . LYS B 1 118 ? -3.902 12.690 20.143 1.00 14.81 817 LYS B CA 1
ATOM 2471 C C . LYS B 1 118 ? -2.680 13.504 19.827 1.00 16.20 817 LYS B C 1
ATOM 2472 O O . LYS B 1 118 ? -1.529 13.117 20.256 1.00 15.06 817 LYS B O 1
ATOM 2478 N N . VAL B 1 119 ? -2.753 14.660 19.218 1.00 13.87 818 VAL B N 1
ATOM 2479 C CA . VAL B 1 119 ? -1.625 15.546 19.055 1.00 14.17 818 VAL B CA 1
ATOM 2480 C C . VAL B 1 119 ? -1.093 15.992 20.367 1.00 13.80 818 VAL B C 1
ATOM 2481 O O . VAL B 1 119 ? 0.140 16.070 20.594 1.00 13.97 818 VAL B O 1
ATOM 2485 N N . LYS B 1 120 ? -1.970 16.343 21.314 1.00 13.93 819 LYS B N 1
ATOM 2486 C CA . LYS B 1 120 ? -1.547 16.728 22.636 1.00 14.41 819 LYS B CA 1
ATOM 2487 C C . LYS B 1 120 ? -0.703 15.638 23.338 1.00 12.51 819 LYS B C 1
ATOM 2488 O O . LYS B 1 120 ? 0.380 15.958 23.876 1.00 13.73 819 LYS B O 1
ATOM 2494 N N . THR B 1 121 ? -1.237 14.443 23.299 1.00 13.26 820 THR B N 1
ATOM 2495 C CA . THR B 1 121 ? -0.468 13.265 23.859 1.00 14.80 820 THR B CA 1
ATOM 2496 C C . THR B 1 121 ? 0.852 13.105 23.118 1.00 13.53 820 THR B C 1
ATOM 2497 O O . THR B 1 121 ? 1.905 12.905 23.769 1.00 14.10 820 THR B O 1
ATOM 2501 N N . SER B 1 122 ? 0.907 13.248 21.827 1.00 13.94 821 SER B N 1
ATOM 2502 C CA . SER B 1 122 ? 2.114 13.019 21.039 1.00 13.56 821 SER B CA 1
ATOM 2503 C C . SER B 1 122 ? 3.140 14.090 21.353 1.00 15.91 821 SER B C 1
ATOM 2504 O O . SER B 1 122 ? 4.343 13.778 21.578 1.00 15.61 821 SER B O 1
ATOM 2507 N N . LEU B 1 123 ? 2.747 15.346 21.579 1.00 14.80 822 LEU B N 1
ATOM 2508 C CA . LEU B 1 123 ? 3.669 16.336 22.090 1.00 15.63 822 LEU B CA 1
ATOM 2509 C C . LEU B 1 123 ? 4.172 16.050 23.469 1.00 15.78 822 LEU B C 1
ATOM 2510 O O . LEU B 1 123 ? 5.372 16.233 23.776 1.00 17.88 822 LEU B O 1
ATOM 2515 N N . ASN B 1 124 ? 3.301 15.653 24.381 1.00 16.47 823 ASN B N 1
ATOM 2516 C CA . ASN B 1 124 ? 3.697 15.327 25.791 1.00 16.13 823 ASN B CA 1
ATOM 2517 C C . ASN B 1 124 ? 4.706 14.186 25.744 1.00 18.37 823 ASN B C 1
ATOM 2518 O O . ASN B 1 124 ? 5.630 14.149 26.597 1.00 22.31 823 ASN B O 1
ATOM 2523 N N . GLU B 1 125 ? 4.516 13.250 24.827 1.00 16.79 824 GLU B N 1
ATOM 2524 C CA . GLU B 1 125 ? 5.394 12.063 24.791 1.00 16.60 824 GLU B CA 1
ATOM 2525 C C . GLU B 1 125 ? 6.604 12.275 23.927 1.00 16.63 824 GLU B C 1
ATOM 2526 O O . GLU B 1 125 ? 7.336 11.318 23.664 1.00 18.68 824 GLU B O 1
ATOM 2532 N N . GLN B 1 126 ? 6.802 13.480 23.431 1.00 16.41 825 GLN B N 1
ATOM 2533 C CA . GLN B 1 126 ? 7.971 13.869 22.618 1.00 16.40 825 GLN B CA 1
ATOM 2534 C C . GLN B 1 126 ? 8.053 12.979 21.403 1.00 19.22 825 GLN B C 1
ATOM 2535 O O . GLN B 1 126 ? 9.106 12.502 20.986 1.00 19.19 825 GLN B O 1
ATOM 2541 N N . MET B 1 127 ? 6.950 12.777 20.674 1.00 15.77 826 MET B N 1
ATOM 2542 C CA A MET B 1 127 ? 6.887 11.966 19.506 0.59 17.44 826 MET B CA 1
ATOM 2543 C CA B MET B 1 127 ? 6.883 11.969 19.494 0.41 18.15 826 MET B CA 1
ATOM 2544 C C . MET B 1 127 ? 7.263 12.698 18.241 1.00 18.98 826 MET B C 1
ATOM 2545 O O . MET B 1 127 ? 7.416 12.078 17.206 1.00 22.38 826 MET B O 1
ATOM 2554 N N . TYR B 1 128 ? 7.390 14.020 18.269 1.00 16.59 827 TYR B N 1
ATOM 2555 C CA . TYR B 1 128 ? 7.766 14.772 17.090 1.00 16.89 827 TYR B CA 1
ATOM 2556 C C . TYR B 1 128 ? 9.200 15.163 17.218 1.00 16.41 827 TYR B C 1
ATOM 2557 O O . TYR B 1 128 ? 9.593 15.782 18.224 1.00 17.01 827 TYR B O 1
ATOM 2566 N N . THR B 1 129 ? 10.021 14.829 16.183 1.00 14.77 828 THR B N 1
ATOM 2567 C CA . THR B 1 129 ? 11.426 15.301 16.161 1.00 15.33 828 THR B CA 1
ATOM 2568 C C . THR B 1 129 ? 11.681 16.621 15.515 1.00 14.14 828 THR B C 1
ATOM 2569 O O . THR B 1 129 ? 12.635 17.301 15.788 1.00 15.56 828 THR B O 1
ATOM 2573 N N . ARG B 1 130 ? 10.740 16.971 14.597 1.00 16.38 829 ARG B N 1
ATOM 2574 C CA A ARG B 1 130 ? 10.778 18.222 13.869 0.49 17.02 829 ARG B CA 1
ATOM 2575 C CA B ARG B 1 130 ? 10.792 18.251 13.919 0.51 16.72 829 ARG B CA 1
ATOM 2576 C C . ARG B 1 130 ? 9.360 18.898 13.898 1.00 14.76 829 ARG B C 1
ATOM 2577 O O . ARG B 1 130 ? 8.364 18.222 14.088 1.00 15.78 829 ARG B O 1
ATOM 2592 N N . VAL B 1 131 ? 9.402 20.189 13.705 1.00 15.58 830 VAL B N 1
ATOM 2593 C CA . VAL B 1 131 ? 8.092 20.989 13.658 1.00 15.54 830 VAL B CA 1
ATOM 2594 C C . VAL B 1 131 ? 7.223 20.408 12.555 1.00 16.53 830 VAL B C 1
ATOM 2595 O O . VAL B 1 131 ? 5.986 20.243 12.746 1.00 15.99 830 VAL B O 1
ATOM 2599 N N . GLU B 1 132 ? 7.813 19.882 11.418 1.00 16.63 831 GLU B N 1
ATOM 2600 C CA . GLU B 1 132 ? 7.070 19.259 10.453 1.00 17.24 831 GLU B CA 1
ATOM 2601 C C . GLU B 1 132 ? 6.086 18.188 10.884 1.00 16.17 831 GLU B C 1
ATOM 2602 O O . GLU B 1 132 ? 4.960 18.052 10.394 1.00 18.31 831 GLU B O 1
ATOM 2608 N N . GLY B 1 133 ? 6.476 17.292 11.847 1.00 15.78 832 GLY B N 1
ATOM 2609 C CA . GLY B 1 133 ? 5.625 16.218 12.212 1.00 15.54 832 GLY B CA 1
ATOM 2610 C C . GLY B 1 133 ? 4.329 16.746 12.913 1.00 13.24 832 GLY B C 1
ATOM 2611 O O . GLY B 1 133 ? 3.278 16.149 12.741 1.00 15.50 832 GLY B O 1
ATOM 2612 N N . PHE B 1 134 ? 4.530 17.717 13.798 1.00 15.82 833 PHE B N 1
ATOM 2613 C CA . PHE B 1 134 ? 3.369 18.381 14.491 1.00 14.45 833 PHE B CA 1
ATOM 2614 C C . PHE B 1 134 ? 2.452 19.058 13.457 1.00 15.18 833 PHE B C 1
ATOM 2615 O O . PHE B 1 134 ? 1.211 18.784 13.481 1.00 14.52 833 PHE B O 1
ATOM 2623 N N . VAL B 1 135 ? 3.022 19.821 12.538 1.00 14.83 834 VAL B N 1
ATOM 2624 C CA . VAL B 1 135 ? 2.195 20.544 11.540 1.00 15.89 834 VAL B CA 1
ATOM 2625 C C . VAL B 1 135 ? 1.467 19.559 10.680 1.00 16.98 834 VAL B C 1
ATOM 2626 O O . VAL B 1 135 ? 0.262 19.717 10.326 1.00 17.38 834 VAL B O 1
ATOM 2630 N N . GLN B 1 136 ? 2.127 18.453 10.278 1.00 16.60 835 GLN B N 1
ATOM 2631 C CA . GLN B 1 136 ? 1.480 17.472 9.457 1.00 17.39 835 GLN B CA 1
ATOM 2632 C C . GLN B 1 136 ? 0.281 16.869 10.129 1.00 17.89 835 GLN B C 1
ATOM 2633 O O . GLN B 1 136 ? -0.804 16.662 9.521 1.00 17.95 835 GLN B O 1
ATOM 2639 N N . ASP B 1 137 ? 0.410 16.546 11.415 1.00 17.03 836 ASP B N 1
ATOM 2640 C CA . ASP B 1 137 ? -0.716 15.924 12.090 1.00 15.30 836 ASP B CA 1
ATOM 2641 C C . ASP B 1 137 ? -1.911 16.960 12.262 1.00 14.44 836 ASP B C 1
ATOM 2642 O O . ASP B 1 137 ? -3.033 16.507 12.115 1.00 15.40 836 ASP B O 1
ATOM 2647 N N . MET B 1 138 ? -1.502 18.168 12.514 1.00 14.05 837 MET B N 1
ATOM 2648 C CA . MET B 1 138 ? -2.612 19.197 12.707 1.00 16.00 837 MET B CA 1
ATOM 2649 C C . MET B 1 138 ? -3.347 19.374 11.373 1.00 17.47 837 MET B C 1
ATOM 2650 O O . MET B 1 138 ? -4.609 19.389 11.345 1.00 18.10 837 MET B O 1
ATOM 2655 N N . ARG B 1 139 ? -2.618 19.470 10.270 1.00 15.46 838 ARG B N 1
ATOM 2656 C CA . ARG B 1 139 ? -3.299 19.587 8.931 1.00 16.92 838 ARG B CA 1
ATOM 2657 C C . ARG B 1 139 ? -4.110 18.389 8.552 1.00 17.79 838 ARG B C 1
ATOM 2658 O O . ARG B 1 139 ? -5.194 18.491 7.918 1.00 18.98 838 ARG B O 1
ATOM 2666 N N . LEU B 1 140 ? -3.685 17.199 8.909 1.00 15.56 839 LEU B N 1
ATOM 2667 C CA . LEU B 1 140 ? -4.373 15.978 8.732 1.00 15.76 839 LEU B CA 1
ATOM 2668 C C . LEU B 1 140 ? -5.794 15.981 9.324 1.00 17.65 839 LEU B C 1
ATOM 2669 O O . LEU B 1 140 ? -6.737 15.394 8.765 1.00 17.90 839 LEU B O 1
ATOM 2674 N N . ILE B 1 141 ? -5.867 16.526 10.557 1.00 15.92 840 ILE B N 1
ATOM 2675 C CA . ILE B 1 141 ? -7.218 16.659 11.196 1.00 17.06 840 ILE B CA 1
ATOM 2676 C C . ILE B 1 141 ? -8.272 17.315 10.202 1.00 15.52 840 ILE B C 1
ATOM 2677 O O . ILE B 1 141 ? -9.341 16.759 10.058 1.00 16.65 840 ILE B O 1
ATOM 2682 N N . PHE B 1 142 ? -7.840 18.414 9.677 1.00 16.39 841 PHE B N 1
ATOM 2683 C CA . PHE B 1 142 ? -8.779 19.245 8.831 1.00 18.46 841 PHE B CA 1
ATOM 2684 C C . PHE B 1 142 ? -8.938 18.580 7.491 1.00 22.18 841 PHE B C 1
ATOM 2685 O O . PHE B 1 142 ? -10.051 18.573 6.961 1.00 20.19 841 PHE B O 1
ATOM 2693 N N . HIS B 1 143 ? -7.910 17.880 6.991 1.00 19.84 842 HIS B N 1
ATOM 2694 C CA . HIS B 1 143 ? -8.080 17.089 5.747 1.00 19.96 842 HIS B CA 1
ATOM 2695 C C . HIS B 1 143 ? -9.082 16.000 5.881 1.00 19.77 842 HIS B C 1
ATOM 2696 O O . HIS B 1 143 ? -9.989 15.825 5.036 1.00 20.75 842 HIS B O 1
ATOM 2703 N N . ASN B 1 144 ? -9.010 15.167 6.897 1.00 17.11 843 ASN B N 1
ATOM 2704 C CA . ASN B 1 144 ? -9.913 14.120 7.097 1.00 17.92 843 ASN B CA 1
ATOM 2705 C C . ASN B 1 144 ? -11.355 14.607 7.203 1.00 20.15 843 ASN B C 1
ATOM 2706 O O . ASN B 1 144 ? -12.283 13.937 6.748 1.00 20.70 843 ASN B O 1
ATOM 2711 N N . HIS B 1 145 ? -11.508 15.717 7.945 1.00 19.89 844 HIS B N 1
ATOM 2712 C CA . HIS B 1 145 ? -12.877 16.316 8.150 1.00 17.61 844 HIS B CA 1
ATOM 2713 C C . HIS B 1 145 ? -13.520 16.640 6.721 1.00 18.04 844 HIS B C 1
ATOM 2714 O O . HIS B 1 145 ? -14.659 16.243 6.508 1.00 18.68 844 HIS B O 1
ATOM 2721 N N . LYS B 1 146 ? -12.730 17.260 5.916 1.00 18.95 845 LYS B N 1
ATOM 2722 C CA . LYS B 1 146 ? -13.243 17.660 4.533 1.00 21.76 845 LYS B CA 1
ATOM 2723 C C . LYS B 1 146 ? -13.518 16.431 3.763 1.00 24.25 845 LYS B C 1
ATOM 2724 O O . LYS B 1 146 ? -14.565 16.377 3.077 1.00 22.48 845 LYS B O 1
ATOM 2730 N N . GLU B 1 147 ? -12.710 15.351 3.864 1.00 21.78 846 GLU B N 1
ATOM 2731 C CA . GLU B 1 147 ? -12.947 14.192 3.076 1.00 22.45 846 GLU B CA 1
ATOM 2732 C C . GLU B 1 147 ? -14.055 13.356 3.525 1.00 25.48 846 GLU B C 1
ATOM 2733 O O . GLU B 1 147 ? -14.576 12.543 2.766 1.00 26.18 846 GLU B O 1
ATOM 2739 N N . PHE B 1 148 ? -14.468 13.491 4.786 1.00 19.70 847 PHE B N 1
ATOM 2740 C CA . PHE B 1 148 ? -15.560 12.780 5.253 1.00 19.66 847 PHE B CA 1
ATOM 2741 C C . PHE B 1 148 ? -16.933 13.509 4.970 1.00 21.38 847 PHE B C 1
ATOM 2742 O O . PHE B 1 148 ? -17.924 12.866 4.650 1.00 20.73 847 PHE B O 1
ATOM 2750 N N . TYR B 1 149 ? -16.951 14.776 5.312 1.00 19.28 848 TYR B N 1
ATOM 2751 C CA . TYR B 1 149 ? -18.209 15.546 5.243 1.00 21.23 848 TYR B CA 1
ATOM 2752 C C . TYR B 1 149 ? -18.427 16.051 3.825 1.00 23.17 848 TYR B C 1
ATOM 2753 O O . TYR B 1 149 ? -19.637 16.245 3.488 1.00 23.58 848 TYR B O 1
ATOM 2762 N N . ARG B 1 150 ? -17.397 16.236 3.003 1.00 22.78 849 ARG B N 1
ATOM 2763 C CA . ARG B 1 150 ? -17.579 16.484 1.530 1.00 24.13 849 ARG B CA 1
ATOM 2764 C C . ARG B 1 150 ? -18.524 17.673 1.279 1.00 25.99 849 ARG B C 1
ATOM 2765 O O . ARG B 1 150 ? -18.240 18.772 1.717 1.00 29.16 849 ARG B O 1
ATOM 2773 N N . GLU B 1 151 ? -19.631 17.404 0.569 1.00 28.67 850 GLU B N 1
ATOM 2774 C CA A GLU B 1 151 ? -20.562 18.468 0.188 0.44 30.40 850 GLU B CA 1
ATOM 2775 C CA B GLU B 1 151 ? -20.549 18.484 0.181 0.56 30.87 850 GLU B CA 1
ATOM 2776 C C . GLU B 1 151 ? -21.347 19.050 1.326 1.00 32.07 850 GLU B C 1
ATOM 2777 O O . GLU B 1 151 ? -21.920 20.134 1.168 1.00 29.72 850 GLU B O 1
ATOM 2788 N N . ASP B 1 152 ? -21.404 18.331 2.454 1.00 26.73 851 ASP B N 1
ATOM 2789 C CA . ASP B 1 152 ? -22.147 18.857 3.591 1.00 24.40 851 ASP B CA 1
ATOM 2790 C C . ASP B 1 152 ? -21.561 20.159 4.092 1.00 25.88 851 ASP B C 1
ATOM 2791 O O . ASP B 1 152 ? -20.340 20.410 4.145 1.00 25.57 851 ASP B O 1
ATOM 2796 N N . LYS B 1 153 ? -22.434 21.112 4.441 1.00 22.06 852 LYS B N 1
ATOM 2797 C CA . LYS B 1 153 ? -21.983 22.383 4.955 1.00 22.25 852 LYS B CA 1
ATOM 2798 C C . LYS B 1 153 ? -21.100 22.367 6.237 1.00 18.97 852 LYS B C 1
ATOM 2799 O O . LYS B 1 153 ? -20.419 23.350 6.521 1.00 21.69 852 LYS B O 1
ATOM 2805 N N . PHE B 1 154 ? -21.218 21.226 6.912 1.00 21.70 853 PHE B N 1
ATOM 2806 C CA . PHE B 1 154 ? -20.383 20.959 8.157 1.00 20.50 853 PHE B CA 1
ATOM 2807 C C . PHE B 1 154 ? -18.900 20.958 7.797 1.00 21.01 853 PHE B C 1
ATOM 2808 O O . PHE B 1 154 ? -18.091 21.282 8.657 1.00 19.07 853 PHE B O 1
ATOM 2816 N N . THR B 1 155 ? -18.557 20.779 6.515 1.00 22.29 854 THR B N 1
ATOM 2817 C CA A THR B 1 155 ? -17.141 20.952 6.011 0.45 22.61 854 THR B CA 1
ATOM 2818 C CA B THR B 1 155 ? -17.145 20.914 6.086 0.55 20.79 854 THR B CA 1
ATOM 2819 C C . THR B 1 155 ? -16.563 22.247 6.461 1.00 21.23 854 THR B C 1
ATOM 2820 O O . THR B 1 155 ? -15.373 22.365 6.770 1.00 20.32 854 THR B O 1
ATOM 2827 N N . ARG B 1 156 ? -17.395 23.319 6.515 1.00 20.44 855 ARG B N 1
ATOM 2828 C CA . ARG B 1 156 ? -16.952 24.620 6.805 1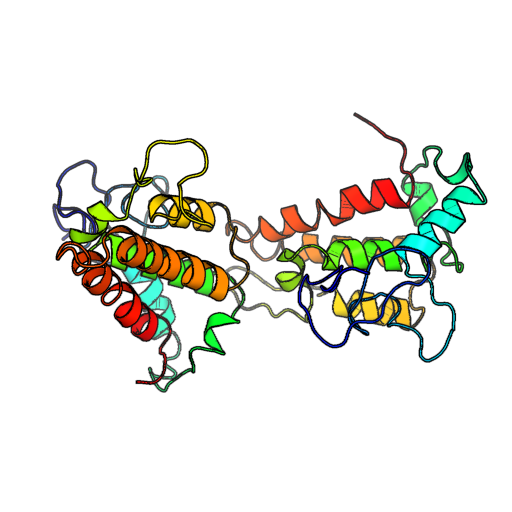.00 21.19 855 ARG B CA 1
ATOM 2829 C C . ARG B 1 156 ? -16.230 24.744 8.200 1.00 18.09 855 ARG B C 1
ATOM 2830 O O . ARG B 1 156 ? -15.411 25.584 8.355 1.00 19.75 855 ARG B O 1
ATOM 2838 N N . LEU B 1 157 ? -16.690 23.897 9.123 1.00 18.71 856 LEU B N 1
ATOM 2839 C CA . LEU B 1 157 ? -16.041 23.935 10.485 1.00 19.24 856 LEU B CA 1
ATOM 2840 C C . LEU B 1 157 ? -14.561 23.567 10.409 1.00 19.04 856 LEU B C 1
ATOM 2841 O O . LEU B 1 157 ? -13.768 24.245 11.062 1.00 20.25 856 LEU B O 1
ATOM 2846 N N . GLY B 1 158 ? -14.263 22.651 9.498 1.00 20.32 857 GLY B N 1
ATOM 2847 C CA . GLY B 1 158 ? -12.819 22.287 9.272 1.00 18.32 857 GLY B CA 1
ATOM 2848 C C . GLY B 1 158 ? -12.034 23.403 8.669 1.00 19.64 857 GLY B C 1
ATOM 2849 O O . GLY B 1 158 ? -10.897 23.730 9.060 1.00 20.25 857 GLY B O 1
ATOM 2850 N N . ILE B 1 159 ? -12.624 24.153 7.679 1.00 19.77 858 ILE B N 1
ATOM 2851 C CA . ILE B 1 159 ? -11.973 25.274 7.141 1.00 19.53 858 ILE B CA 1
ATOM 2852 C C . ILE B 1 159 ? -11.744 26.362 8.157 1.00 19.54 858 ILE B C 1
ATOM 2853 O O . ILE B 1 159 ? -10.701 27.017 8.245 1.00 19.71 858 ILE B O 1
ATOM 2858 N N . GLN B 1 160 ? -12.793 26.628 8.991 1.00 18.73 859 GLN B N 1
ATOM 2859 C CA . GLN B 1 160 ? -12.657 27.682 9.917 1.00 17.92 859 GLN B CA 1
ATOM 2860 C C . GLN B 1 160 ? -11.515 27.410 11.038 1.00 15.46 859 GLN B C 1
ATOM 2861 O O . GLN B 1 160 ? -10.807 28.324 11.393 1.00 17.34 859 GLN B O 1
ATOM 2867 N N . VAL B 1 161 ? -11.533 26.175 11.560 1.00 18.38 860 VAL B N 1
ATOM 2868 C CA . VAL B 1 161 ? -10.541 25.872 12.589 1.00 17.88 860 VAL B CA 1
ATOM 2869 C C . VAL B 1 161 ? -9.109 25.783 11.966 1.00 16.73 860 VAL B C 1
ATOM 2870 O O . VAL B 1 161 ? -8.214 26.272 12.553 1.00 18.16 860 VAL B O 1
ATOM 2874 N N . GLN B 1 162 ? -9.063 25.249 10.737 1.00 17.62 861 GLN B N 1
ATOM 2875 C CA . GLN B 1 162 ? -7.743 25.299 10.031 1.00 17.75 861 GLN B CA 1
ATOM 2876 C C . GLN B 1 162 ? -7.231 26.689 9.892 1.00 18.54 861 GLN B C 1
ATOM 2877 O O . GLN B 1 162 ? -6.040 27.025 10.034 1.00 19.23 861 GLN B O 1
ATOM 2883 N N . ASP B 1 163 ? -8.127 27.640 9.544 1.00 19.53 862 ASP B N 1
ATOM 2884 C CA A ASP B 1 163 ? -7.611 28.983 9.393 0.50 19.16 862 ASP B CA 1
ATOM 2885 C CA B ASP B 1 163 ? -7.672 29.006 9.410 0.50 19.57 862 ASP B CA 1
ATOM 2886 C C . ASP B 1 163 ? -7.081 29.585 10.661 1.00 17.88 862 ASP B C 1
ATOM 2887 O O . ASP B 1 163 ? -6.125 30.338 10.671 1.00 20.21 862 ASP B O 1
ATOM 2896 N N . ILE B 1 164 ? -7.695 29.231 11.831 1.00 17.14 863 ILE B N 1
ATOM 2897 C CA . ILE B 1 164 ? -7.154 29.659 13.121 1.00 19.09 863 ILE B CA 1
ATOM 2898 C C . ILE B 1 164 ? -5.698 29.026 13.309 1.00 16.81 863 ILE B C 1
ATOM 2899 O O . ILE B 1 164 ? -4.776 29.735 13.707 1.00 16.77 863 ILE B O 1
ATOM 2904 N N . PHE B 1 165 ? -5.675 27.700 13.001 1.00 17.26 864 PHE B N 1
ATOM 2905 C CA . PHE B 1 165 ? -4.285 26.997 13.122 1.00 15.74 864 PHE B CA 1
ATOM 2906 C C . PHE B 1 165 ? -3.201 27.747 12.239 1.00 15.26 864 PHE B C 1
ATOM 2907 O O . PHE B 1 165 ? -2.191 28.179 12.703 1.00 16.17 864 PHE B O 1
ATOM 2915 N N . GLU B 1 166 ? -3.635 28.055 10.989 1.00 16.73 865 GLU B N 1
ATOM 2916 C CA . GLU B 1 166 ? -2.611 28.599 10.002 1.00 17.55 865 GLU B CA 1
ATOM 2917 C C . GLU B 1 166 ? -2.159 30.003 10.360 1.00 17.44 865 GLU B C 1
ATOM 2918 O O . GLU B 1 166 ? -1.015 30.396 10.320 1.00 18.16 865 GLU B O 1
ATOM 2924 N N . LYS B 1 167 ? -3.137 30.841 10.796 1.00 18.59 866 LYS B N 1
ATOM 2925 C CA . LYS B 1 167 ? -2.805 32.207 11.177 1.00 20.44 866 LYS B CA 1
ATOM 2926 C C . LYS B 1 167 ? -1.914 32.239 12.373 1.00 17.49 866 LYS B C 1
ATOM 2927 O O . LYS B 1 167 ? -0.963 32.956 12.464 1.00 19.99 866 LYS B O 1
ATOM 2933 N N . ASN B 1 168 ? -2.204 31.349 13.358 1.00 18.09 867 ASN B N 1
ATOM 2934 C CA . ASN B 1 168 ? -1.292 31.301 14.562 1.00 18.13 867 ASN B CA 1
ATOM 2935 C C . ASN B 1 168 ? 0.103 30.681 14.263 1.00 15.13 867 ASN B C 1
ATOM 2936 O O . ASN B 1 168 ? 1.046 31.132 14.827 1.00 18.98 867 ASN B O 1
ATOM 2941 N N . PHE B 1 169 ? 0.068 29.735 13.344 1.00 15.69 868 PHE B N 1
ATOM 2942 C CA . PHE B 1 169 ? 1.351 29.109 12.886 1.00 16.16 868 PHE B CA 1
ATOM 2943 C C . PHE B 1 169 ? 2.318 30.216 12.336 1.00 17.41 868 PHE B C 1
ATOM 2944 O O . PHE B 1 169 ? 3.436 30.400 12.760 1.00 18.57 868 PHE B O 1
ATOM 2952 N N . ARG B 1 170 ? 1.726 31.023 11.433 1.00 19.47 869 ARG B N 1
ATOM 2953 C CA . ARG B 1 170 ? 2.526 32.134 10.831 1.00 19.48 869 ARG B CA 1
ATOM 2954 C C . ARG B 1 170 ? 2.958 33.175 11.823 1.00 21.17 869 ARG B C 1
ATOM 2955 O O . ARG B 1 170 ? 4.069 33.681 11.799 1.00 22.61 869 ARG B O 1
ATOM 2963 N N . ASN B 1 171 ? 2.065 33.486 12.762 1.00 19.98 870 ASN B N 1
ATOM 2964 C CA . ASN B 1 171 ? 2.414 34.451 13.759 1.00 22.25 870 ASN B CA 1
ATOM 2965 C C . ASN B 1 171 ? 3.504 33.979 14.753 1.00 21.56 870 ASN B C 1
ATOM 2966 O O . ASN B 1 171 ? 4.481 34.651 15.060 1.00 24.00 870 ASN B O 1
ATOM 2971 N N . ILE B 1 172 ? 3.289 32.760 15.288 1.00 20.49 871 ILE B N 1
ATOM 2972 C CA . ILE B 1 172 ? 4.195 32.249 16.356 1.00 19.48 871 ILE B CA 1
ATOM 2973 C C . ILE B 1 172 ? 5.627 31.994 15.761 1.00 19.83 871 ILE B C 1
ATOM 2974 O O . ILE B 1 172 ? 6.610 32.200 16.418 1.00 22.98 871 ILE B O 1
ATOM 2979 N N . PHE B 1 173 ? 5.674 31.513 14.531 1.00 20.15 872 PHE B N 1
ATOM 2980 C CA . PHE B 1 173 ? 6.956 31.176 13.838 1.00 21.60 872 PHE B CA 1
ATOM 2981 C C . PHE B 1 173 ? 7.460 32.290 12.905 1.00 26.13 872 PHE B C 1
ATOM 2982 O O . PHE B 1 173 ? 8.471 32.140 12.229 1.00 26.95 872 PHE B O 1
ATOM 2990 N N . ALA B 1 174 ? 6.754 33.419 12.880 1.00 23.20 873 ALA B N 1
ATOM 2991 C CA . ALA B 1 174 ? 7.165 34.607 12.080 1.00 25.69 873 ALA B CA 1
ATOM 2992 C C . ALA B 1 174 ? 7.375 34.254 10.633 1.00 24.82 873 ALA B C 1
ATOM 2993 O O . ALA B 1 174 ? 8.457 34.508 10.102 1.00 27.55 873 ALA B O 1
ATOM 2995 N N . ILE B 1 175 ? 6.394 33.691 9.986 1.00 26.36 874 ILE B N 1
ATOM 2996 C CA . ILE B 1 175 ? 6.536 33.105 8.643 1.00 31.30 874 ILE B CA 1
ATOM 2997 C C . ILE B 1 175 ? 6.204 34.275 7.734 1.00 38.19 874 ILE B C 1
ATOM 2998 O O . ILE B 1 175 ? 5.243 34.953 8.033 1.00 35.63 874 ILE B O 1
ATOM 3003 N N . GLN B 1 176 ? 6.994 34.518 6.683 1.00 43.64 875 GLN B N 1
ATOM 3004 C CA . GLN B 1 176 ? 6.668 35.552 5.643 1.00 55.62 875 GLN B CA 1
ATOM 3005 C C . GLN B 1 176 ? 5.148 35.695 5.249 1.00 72.76 875 GLN B C 1
ATOM 3006 O O . GLN B 1 176 ? 4.441 34.680 5.032 1.00 73.04 875 GLN B O 1
ATOM 3012 N N . GLU B 1 177 ? 4.663 36.945 5.136 1.00 82.20 876 GLU B N 1
ATOM 3013 C CA . GLU B 1 177 ? 3.240 37.241 4.818 1.00 85.30 876 GLU B CA 1
ATOM 3014 C C . GLU B 1 177 ? 2.891 37.132 3.324 1.00 85.25 876 GLU B C 1
ATOM 3015 O O . GLU B 1 177 ? 3.306 36.202 2.625 1.00 81.42 876 GLU B O 1
#

CATH classification: 3.30.40.10 (+1 more: 1.20.920.10)

Nearest PDB structures (foldseek):
  4ptb-assembly1_A  TM=1.004E+00  e=2.182E-34  Homo sapiens
  5pwd-assembly1_A  TM=1.005E+00  e=1.176E-33  Homo sapiens
  6g5p-assembly2_B  TM=9.844E-01  e=5.129E-31  Homo sapiens
  6g5n-assembly2_B  TM=9.868E-01  e=2.563E-29  Homo sapiens
  5fb1-assembly1_A  TM=9.580E-01  e=1.382E-28  Homo sapiens

B-factor: mean 27.42, std 16.81, range [10.81, 141.47]

Sequence (355 aa):
NSNICEVCNKWGRLFCCDTCPRSFHEHCHIPSVEANKNPWSCIFCRIKTIQERCCPESQSGHQESEVLMRQMLPEEEEQLKKCEFLLLKVYCDSKSCFFASEPYYNRREGSQGPQKPMWLNKVKTSLNEQMMYTRRVEGFVQDMRLIFHNHKKEFYREDKFTTRLGIQVQDDIFEKNFRNIFAIQETSENSNICEVCNKWGRLFCCCDTCPRSFHEHCHIPSVEANKNPWSCIFCRIKTIQERCPESQSGHQESSEVLMRQMLPEEQLKCEFLLLKVYCDSKSCFFASEPYYNREGSQGPQKPMWLNKVKTSLNEQMMYTRRVEGFVQDMRLIFHNHKEFYREEDKFTTRLGIQVQDDIFEKNFRNIFAIQE

Foldseek 3Di:
DDQAAQQQRHHDPWDAAPPDGHIHDQVLAVVRFDDDDVRHHGLVVVLVVVCVVPVCQLAADAPVVQQAAFCDPNNLSLLSVLLSLLSSDPLLVVQADWDDADDPPFDADPDAAGSVNLSVCSVVVVGGGNNVSVVRVLVSLVRLLRGCPPPPVNVSSVVSVVSSVVSVCRSSNHDDDD/DADQAALQQRHGDCWDAAPPDRHIHHQVLAVPGFPPVDPNGHGLVRVLVCVCPPDPPDLVADAPVVQQAAFPDPVNLSLLSVLLSQLSSDVLLVVQADFDDAPPDDPPADPDTAGSVVLSVCSVVVVDGGNNVSVVRLLVSLVSLCVRCPPPPSNVSSVVSVVSSVVSVCVSSSHHD

Radius of gyration: 24.6 Å; Cα contacts (8 Å, |Δi|>4): 515; chains: 2; bounding box: 65×60×50 Å

Secondary structure (DSSP, 8-state):
--SS-TTT---SSEEE-SSSS-EEETTTSSSPPPSS-SS---HHHHHHHHHHH-GGGGS-B-HHHHHH-B--HHHHHHHHHHHHHHHTSGGGHHHHS------TT----SS---HHHHHHHHHTT--SBHHHHHHHHHHHHHHHHHHHTTSTTHHHHHHHHHHHHHHHHHHTTBPP--/---SS-TTT---SSEEE-SSSS-EEETTTSSSPP-TT-SS---HHHHHHHHHHHS---S--B-HHHHHT-B--HHHHHHHHHHHHHHHTSGGGHHHHSPPP-S-STT-S-SS---HHHHHHHHHTT--SBHHHHHHHHHHHHHHHHHHHTTSTTHHHHHHHHHHHHHHHHHHHTB--

Solvent-accessible surface area: 20505 Å² total; per-residue (Å²): 93,45,113,79,0,56,7,49,85,130,195,27,172,24,54,60,4,89,88,23,92,65,0,0,39,75,121,29,2,9,42,54,16,64,119,117,56,131,106,20,39,0,0,23,10,93,8,111,50,37,53,117,188,58,86,124,32,107,70,43,44,117,61,84,86,0,26,103,51,102,28,116,114,73,17,29,12,14,0,15,13,0,0,0,60,0,33,38,38,72,33,7,17,32,10,20,72,118,43,184,58,150,75,181,62,20,165,24,28,183,118,52,10,40,0,63,85,0,53,68,20,4,119,106,146,129,24,102,84,0,57,25,0,1,106,18,0,64,44,5,0,104,13,13,74,107,8,29,139,171,38,85,9,31,102,5,0,76,40,0,35,71,51,0,27,127,28,1,100,110,8,2,18,24,90,137,122,167,138,60,42,122,68,0,60,8,51,88,139,215,17,215,49,59,60,2,81,90,24,82,67,0,0,34,65,118,28,4,8,29,48,10,58,71,130,109,138,98,11,37,0,0,32,11,93,4,109,93,26,88,111,157,109,103,93,71,91,90,29,65,89,63,83,82,0,28,108,51,58,6,77,32,62,24,13,11,31,0,4,21,0,0,0,57,0,32,36,38,98,70,7,87,105,10,18,72,120,46,160,42,81,70,78,85,105,61,43,46,196,94,52,6,45,0,60,70,0,53,67,17,3,106,80,13,121,21,20,63,0,56,23,0,1,105,13,0,64,36,6,4,88,10,13,91,78,73,73,142,170,78,183,57,29,151,25,3,101,47,0,49,71,52,0,27,117,22,1,103,108,10,4,21,19,100,145

InterPro domains:
  IPR000770 SAND domain [PF01342] (599-675)
  IPR000770 SAND domain [PS50864] (595-676)
  IPR000770 SAND domain [SM00258] (603-676)
  IPR004865 HSR domain [PF03172] (51-147)
  IPR004865 HSR domain [PS51414] (33-149)
  IPR009071 High mobility group box domain [PF00505] (769-837)
  IPR009071 High mobility group box domain [PF09011] (698-752)
  IPR009071 High mobility group box domain [PS50118] (676-753)
  IPR009071 High mobility group box domain [PS50118] (769-837)
  IPR009071 High mobility group box domain [SM00398] (682-754)
  IPR009071 High mobility group box domain [SM00398] (768-838)
  IPR010919 SAND-like domain superfamily [G3DSA:3.10.390.10] (594-688)
  IPR010919 SAND-like domain superfamily [SSF63763] (596-684)
  IPR036910 High mobility group box domain superfamily [G3DSA:1.10.30.10] (694-755)
  IPR036910 High mobility group box domain superfamily [G3DSA:1.10.30.10] (756-851)
  IPR036910 High mobility group box domain superfamily [SSF47095] (698-755)
  IPR036910 High mobility group box domain superfamily [SSF47095] (752-838)
  IPR043563 Nuclear body protein Sp110/Sp140/Sp140L-like [PTHR46386] (42-872)